Protein AF-A0A943PUB8-F1 (afdb_monomer_lite)

Radius of gyration: 44.61 Å; chains: 1; bounding box: 88×69×140 Å

Structure (mmCIF, N/CA/C/O backbone):
data_AF-A0A943PUB8-F1
#
_entry.id   AF-A0A943PUB8-F1
#
loop_
_atom_site.group_PDB
_atom_site.id
_atom_site.type_symbol
_atom_site.label_atom_id
_atom_site.label_alt_id
_atom_site.label_comp_id
_atom_site.label_asym_id
_atom_site.label_entity_id
_atom_site.label_seq_id
_atom_site.pdbx_PDB_ins_code
_atom_site.Cartn_x
_atom_site.Cartn_y
_atom_site.Cartn_z
_atom_site.occupancy
_atom_site.B_iso_or_equiv
_atom_site.auth_seq_id
_atom_site.auth_comp_id
_atom_site.auth_asym_id
_atom_site.auth_atom_id
_atom_site.pdbx_PDB_model_num
ATOM 1 N N . MET A 1 1 ? -23.526 -21.001 28.803 1.00 39.34 1 MET A N 1
ATOM 2 C CA . MET A 1 1 ? -24.086 -20.778 30.158 1.00 39.34 1 MET A CA 1
ATOM 3 C C . MET A 1 1 ? -24.341 -19.288 30.415 1.00 39.34 1 MET A C 1
ATOM 5 O O . MET A 1 1 ? -25.467 -18.978 30.752 1.00 39.34 1 MET A O 1
ATOM 9 N N . LYS A 1 2 ? -23.389 -18.370 30.148 1.00 40.16 2 LYS A N 1
ATOM 10 C CA . LYS A 1 2 ? -23.561 -16.905 30.330 1.00 40.16 2 LYS A CA 1
ATOM 11 C C . LYS A 1 2 ? -24.588 -16.215 29.408 1.00 40.16 2 LYS A C 1
ATOM 13 O O . LYS A 1 2 ? -25.363 -15.404 29.892 1.00 40.16 2 LYS A O 1
ATOM 18 N N . GLU A 1 3 ? -24.666 -16.575 28.121 1.00 42.38 3 GLU A N 1
ATOM 19 C CA . GLU A 1 3 ? -25.712 -16.058 27.200 1.00 42.38 3 GLU A CA 1
ATOM 20 C C . GLU A 1 3 ? -27.143 -16.377 27.660 1.00 42.38 3 GLU A C 1
ATOM 22 O O . GLU A 1 3 ? -28.098 -15.732 27.241 1.00 42.38 3 GLU A O 1
ATOM 27 N N . LEU A 1 4 ? -27.297 -17.379 28.529 1.00 50.12 4 LEU A N 1
ATOM 28 C CA . LEU A 1 4 ? -28.597 -17.867 28.962 1.00 50.12 4 LEU A CA 1
ATOM 29 C C . LEU A 1 4 ? -29.212 -17.014 30.079 1.00 50.12 4 LEU A C 1
ATOM 31 O O . LEU A 1 4 ? -30.409 -17.115 30.291 1.00 50.12 4 LEU A O 1
ATOM 35 N N . GLU A 1 5 ? -28.424 -16.226 30.815 1.00 56.75 5 GLU A N 1
ATOM 36 C CA . GLU A 1 5 ? -28.911 -15.463 31.978 1.00 56.75 5 GLU A CA 1
ATOM 37 C C . GLU A 1 5 ? -29.423 -14.073 31.579 1.00 56.75 5 GLU A C 1
ATOM 39 O O . GLU A 1 5 ? -30.511 -13.685 31.991 1.00 56.75 5 GLU A O 1
ATOM 44 N N . LEU A 1 6 ? -28.695 -13.363 30.708 1.00 54.72 6 LEU A N 1
ATOM 45 C CA . LEU A 1 6 ? -29.109 -12.061 30.160 1.00 54.72 6 LEU A CA 1
ATOM 46 C C . LEU A 1 6 ? -30.386 -12.167 29.323 1.00 54.72 6 LEU A C 1
ATOM 48 O O . LEU A 1 6 ? -31.309 -11.373 29.484 1.00 54.72 6 LEU A O 1
ATOM 52 N N . LYS A 1 7 ? -30.457 -13.186 28.461 1.00 58.22 7 LYS A N 1
ATOM 53 C CA . LYS A 1 7 ? -31.628 -13.424 27.616 1.00 58.22 7 LYS A CA 1
ATOM 54 C C . LYS A 1 7 ? -32.867 -13.767 28.447 1.00 58.22 7 LYS A C 1
ATOM 56 O O . LYS A 1 7 ? -33.927 -13.214 28.191 1.00 58.22 7 LYS A O 1
ATOM 61 N N . LYS A 1 8 ? -32.710 -14.582 29.497 1.00 62.19 8 LYS A N 1
ATOM 62 C CA . LYS A 1 8 ? -33.786 -14.864 30.458 1.00 62.19 8 LYS A CA 1
ATOM 63 C C . LYS A 1 8 ? -34.264 -13.612 31.181 1.00 62.19 8 LYS A C 1
ATOM 65 O O . LYS A 1 8 ? -35.460 -13.408 31.269 1.00 62.19 8 LYS A O 1
ATOM 70 N N . LEU A 1 9 ? -33.357 -12.755 31.652 1.00 63.78 9 LEU A N 1
ATOM 71 C CA . LEU A 1 9 ? -33.734 -11.504 32.325 1.00 63.78 9 LEU A CA 1
ATOM 72 C C . LEU A 1 9 ? -34.591 -10.601 31.434 1.00 63.78 9 LEU A C 1
ATOM 74 O O . LEU A 1 9 ? -35.555 -10.007 31.912 1.00 63.78 9 LEU A O 1
ATOM 78 N N . TYR A 1 10 ? -34.250 -10.515 30.149 1.00 63.41 10 TYR A N 1
ATOM 79 C CA . TYR A 1 10 ? -35.016 -9.735 29.185 1.00 63.41 10 TYR A CA 1
ATOM 80 C C . TYR A 1 10 ? -36.366 -10.396 28.852 1.00 63.41 10 TYR A C 1
ATOM 82 O O . TYR A 1 10 ? -37.389 -9.725 28.885 1.00 63.41 10 TYR A O 1
ATOM 90 N N . GLU A 1 11 ? -36.391 -11.712 28.611 1.00 64.88 11 GLU A N 1
ATOM 91 C CA . GLU A 1 11 ? -37.610 -12.479 28.285 1.00 64.88 11 GLU A CA 1
ATOM 92 C C . GLU A 1 11 ? -38.593 -12.613 29.465 1.00 64.88 11 GLU A C 1
ATOM 94 O O . GLU A 1 11 ? -39.800 -12.688 29.255 1.00 64.88 11 GLU A O 1
ATOM 99 N N . GLU A 1 12 ? -38.097 -12.629 30.706 1.00 65.50 12 GLU A N 1
ATOM 100 C CA . GLU A 1 12 ? -38.906 -12.666 31.935 1.00 65.50 12 GLU A CA 1
ATOM 101 C C . GLU A 1 12 ? -39.484 -11.290 32.309 1.00 65.50 12 GLU A C 1
ATOM 103 O O . GLU A 1 12 ? -40.297 -11.190 33.232 1.00 65.50 12 GLU A O 1
ATOM 108 N N . THR A 1 13 ? -39.055 -10.218 31.637 1.00 67.75 13 THR A N 1
ATOM 109 C CA . THR A 1 13 ? -39.554 -8.867 31.896 1.00 67.75 13 THR A CA 1
ATOM 110 C C . THR A 1 13 ? -40.788 -8.588 31.043 1.00 67.75 13 THR A C 1
ATOM 112 O O . THR A 1 13 ? -40.780 -8.794 29.834 1.00 67.75 13 THR A O 1
ATOM 115 N N . GLU A 1 14 ? -41.863 -8.084 31.656 1.00 71.38 14 GLU A N 1
ATOM 116 C CA . GLU A 1 14 ? -43.051 -7.679 30.900 1.00 71.38 14 GLU A CA 1
ATOM 117 C C . GLU A 1 14 ? -42.699 -6.594 29.869 1.00 71.38 14 GLU A C 1
ATOM 119 O O . GLU A 1 14 ? -42.109 -5.570 30.226 1.00 71.38 14 GLU A O 1
ATOM 124 N N . ASN A 1 15 ? -43.148 -6.760 28.619 1.00 69.75 15 ASN A N 1
ATOM 125 C CA . ASN A 1 15 ? -42.967 -5.763 27.550 1.00 69.75 15 ASN A CA 1
ATOM 126 C C . ASN A 1 15 ? -43.431 -4.356 27.972 1.00 69.75 15 ASN A C 1
ATOM 128 O O . ASN A 1 15 ? -42.791 -3.364 27.642 1.00 69.75 15 ASN A O 1
ATOM 132 N N . SER A 1 16 ? -44.482 -4.271 28.797 1.00 72.69 16 SER A N 1
ATOM 133 C CA . SER A 1 16 ? -44.993 -3.019 29.376 1.00 72.69 16 SER A CA 1
ATOM 134 C C . SER A 1 16 ? -43.939 -2.242 30.183 1.00 72.69 16 SER A C 1
ATOM 136 O O . SER A 1 16 ? -43.943 -1.012 30.204 1.00 72.69 16 SER A O 1
ATOM 138 N N . THR A 1 17 ? -43.030 -2.956 30.851 1.00 74.25 17 THR A N 1
ATOM 139 C CA . THR A 1 17 ? -41.964 -2.390 31.685 1.00 74.25 17 THR A CA 1
ATOM 140 C C . THR A 1 17 ? -40.799 -1.914 30.825 1.00 74.25 17 THR A C 1
ATOM 142 O O . THR A 1 17 ? -40.229 -0.858 31.107 1.00 74.25 17 THR A O 1
ATOM 145 N N . VAL A 1 18 ? -40.493 -2.653 29.754 1.00 75.25 18 VAL A N 1
ATOM 146 C CA . VAL A 1 18 ? -39.512 -2.262 28.733 1.00 75.25 18 VAL A CA 1
ATOM 147 C C . VAL A 1 18 ? -39.958 -0.963 28.061 1.00 75.25 18 VAL A C 1
ATOM 149 O O . VAL A 1 18 ? -39.237 0.033 28.109 1.00 75.25 18 VAL A O 1
ATOM 152 N N . ASP A 1 19 ? -41.186 -0.931 27.539 1.00 79.06 19 ASP A N 1
ATOM 153 C CA . ASP A 1 19 ? -41.758 0.238 26.864 1.00 79.06 19 ASP A CA 1
ATOM 154 C C . ASP A 1 19 ? -41.814 1.456 27.795 1.00 79.06 19 ASP A C 1
ATOM 156 O O . ASP A 1 19 ? -41.482 2.579 27.404 1.00 79.06 19 ASP A O 1
ATOM 160 N N . TYR A 1 20 ? -42.184 1.240 29.062 1.00 81.25 20 TYR A N 1
ATOM 161 C CA . TYR A 1 20 ? -42.210 2.305 30.056 1.00 81.25 20 TYR A CA 1
ATOM 162 C C . TYR A 1 20 ? -40.808 2.868 30.323 1.00 81.25 20 TYR A C 1
ATOM 164 O O . TYR A 1 20 ? -40.657 4.092 30.317 1.00 81.25 20 TYR A O 1
ATOM 172 N N . PHE A 1 21 ? -39.790 2.015 30.506 1.00 82.31 21 PHE A N 1
ATOM 173 C CA . PHE A 1 21 ? -38.407 2.468 30.688 1.00 82.31 21 PHE A CA 1
ATOM 174 C C . PHE A 1 21 ? -37.946 3.287 29.488 1.00 82.31 21 PHE A C 1
ATOM 176 O O . PHE A 1 21 ? -37.555 4.440 29.660 1.00 82.31 21 PHE A O 1
ATOM 183 N N . MET A 1 22 ? -38.070 2.717 28.286 1.00 83.06 22 MET A N 1
ATOM 184 C CA . MET A 1 22 ? -37.611 3.322 27.037 1.00 83.06 22 MET A CA 1
ATOM 185 C C . MET A 1 22 ? -38.299 4.664 26.762 1.00 83.06 22 MET A C 1
ATOM 187 O O . MET A 1 22 ? -37.640 5.624 26.374 1.00 83.06 22 MET A O 1
ATOM 191 N N . SER A 1 23 ? -39.599 4.790 27.059 1.00 85.56 23 SER A N 1
ATOM 192 C CA . SER A 1 23 ? -40.348 6.047 26.885 1.00 85.56 23 SER A CA 1
ATOM 193 C C . SER A 1 23 ? -39.903 7.191 27.808 1.00 85.56 23 SER A C 1
ATOM 195 O O . SER A 1 23 ? -40.255 8.351 27.574 1.00 85.56 23 SER A O 1
ATOM 197 N N . LYS A 1 24 ? -39.183 6.875 28.892 1.00 87.81 24 LYS A N 1
ATOM 198 C CA . LYS A 1 24 ? -38.722 7.832 29.908 1.00 87.81 24 LYS A CA 1
ATOM 199 C C . LYS A 1 24 ? -37.215 8.051 29.890 1.00 87.81 24 LYS A C 1
ATOM 201 O O . LYS A 1 24 ? -36.738 8.856 30.692 1.00 87.81 24 LYS A O 1
ATOM 206 N N . ILE A 1 25 ? -36.484 7.387 28.995 1.00 88.31 25 ILE A N 1
ATOM 207 C CA . ILE A 1 25 ? -35.056 7.631 28.821 1.00 88.31 25 ILE A CA 1
ATOM 208 C C . ILE A 1 25 ? -34.852 9.031 28.243 1.00 88.31 25 ILE A C 1
ATOM 210 O O . ILE A 1 25 ? -35.379 9.385 27.191 1.00 88.31 25 ILE A O 1
ATOM 214 N N . ASN A 1 26 ? -34.022 9.808 28.925 1.00 88.44 26 ASN A N 1
ATOM 215 C CA . ASN A 1 26 ? -33.358 10.966 28.357 1.00 88.44 26 ASN A CA 1
ATOM 216 C C . ASN A 1 26 ? -31.864 10.653 28.274 1.00 88.44 26 ASN A C 1
ATOM 218 O O . ASN A 1 26 ? -31.207 10.554 29.316 1.00 88.44 26 ASN A O 1
ATOM 222 N N . SER A 1 27 ? -31.356 10.467 27.056 1.00 88.44 27 SER A N 1
ATOM 223 C CA . SER A 1 27 ? -29.996 10.007 26.788 1.00 88.44 27 SER A CA 1
ATOM 224 C C . SER A 1 27 ? -29.265 10.862 25.760 1.00 88.44 27 SER A C 1
ATOM 226 O O . SER A 1 27 ? -29.866 11.448 24.860 1.00 88.44 27 SER A O 1
ATOM 228 N N . ASN A 1 28 ? -27.942 10.913 25.894 1.00 88.31 28 ASN A N 1
ATOM 229 C CA . ASN A 1 28 ? -27.041 11.589 24.973 1.00 88.31 28 ASN A CA 1
ATOM 230 C C . ASN A 1 28 ? -25.806 10.711 24.726 1.00 88.31 28 ASN A C 1
ATOM 232 O O . ASN A 1 28 ? -25.111 10.349 25.679 1.00 88.31 28 ASN A O 1
ATOM 236 N N . ALA A 1 29 ? -25.541 10.384 23.458 1.00 88.75 29 ALA A N 1
ATOM 237 C CA . ALA A 1 29 ? -24.398 9.594 23.012 1.00 88.75 29 ALA A CA 1
ATOM 238 C C . ALA A 1 29 ? -23.433 10.480 22.211 1.00 88.75 29 ALA A C 1
ATOM 240 O O . ALA A 1 29 ? -23.650 10.768 21.038 1.00 88.75 29 ALA A O 1
ATOM 241 N N . LYS A 1 30 ? -22.345 10.916 22.844 1.00 89.12 30 LYS A N 1
ATOM 242 C CA . LYS A 1 30 ? -21.311 11.737 22.211 1.00 89.12 30 LYS A CA 1
ATOM 243 C C . LYS A 1 30 ? -20.156 10.869 21.728 1.00 89.12 30 LYS A C 1
ATOM 245 O O . LYS A 1 30 ? -19.551 10.153 22.526 1.00 89.12 30 LYS A O 1
ATOM 250 N N . ILE A 1 31 ? -19.798 10.997 20.455 1.00 88.19 31 ILE A N 1
ATOM 251 C CA . ILE A 1 31 ? -18.695 10.269 19.827 1.00 88.19 31 ILE A CA 1
ATOM 252 C C . ILE A 1 31 ? -17.607 11.263 19.437 1.00 88.19 31 ILE A C 1
ATOM 254 O O . ILE A 1 31 ? -17.872 12.265 18.776 1.00 88.19 31 ILE A O 1
ATOM 258 N N . ASN A 1 32 ? -16.372 10.958 19.828 1.00 86.75 32 ASN A N 1
ATOM 259 C CA . ASN A 1 32 ? -15.173 11.615 19.325 1.00 86.75 32 ASN A CA 1
ATOM 260 C C . ASN A 1 32 ? -14.319 10.574 18.603 1.00 86.75 32 ASN A C 1
ATOM 262 O O . ASN A 1 32 ? -13.994 9.536 19.181 1.00 86.75 32 ASN A O 1
ATOM 266 N N . ILE A 1 33 ? -13.969 10.852 17.356 1.00 83.62 33 ILE A N 1
ATOM 267 C CA . ILE A 1 33 ? -13.068 10.050 16.533 1.00 83.62 33 ILE A CA 1
ATOM 268 C C . ILE A 1 33 ? -11.873 10.940 16.212 1.00 83.62 33 ILE A C 1
ATOM 270 O O . ILE A 1 33 ? -12.039 11.998 15.605 1.00 83.62 33 ILE A O 1
ATOM 274 N N . ASP A 1 34 ? -10.694 10.507 16.639 1.00 80.62 34 ASP A N 1
ATOM 275 C CA . ASP A 1 34 ? -9.407 11.092 16.286 1.00 80.62 34 ASP A CA 1
ATOM 276 C C . ASP A 1 34 ? -8.591 10.028 15.542 1.00 80.62 34 ASP A C 1
ATOM 278 O O . ASP A 1 34 ? -8.012 9.115 16.139 1.00 80.62 34 ASP A O 1
ATOM 282 N N . TYR A 1 35 ? -8.624 10.107 14.214 1.00 77.69 35 TYR A N 1
ATOM 283 C CA . TYR A 1 35 ? -7.955 9.172 13.327 1.00 77.69 35 TYR A CA 1
ATOM 284 C C . TYR A 1 35 ? -6.917 9.900 12.480 1.00 77.69 35 TYR A C 1
ATOM 286 O O . TYR A 1 35 ? -7.230 10.763 11.667 1.00 77.69 35 TYR A O 1
ATOM 294 N N . GLU A 1 36 ? -5.663 9.508 12.637 1.00 71.88 36 GLU A N 1
ATOM 295 C CA . GLU A 1 36 ? -4.536 9.965 11.846 1.00 71.88 36 GLU A CA 1
ATOM 296 C C . GLU A 1 36 ? -3.779 8.734 11.332 1.00 71.88 36 GLU A C 1
ATOM 298 O O . GLU A 1 36 ? -2.924 8.160 12.022 1.00 71.88 36 GLU A O 1
ATOM 303 N N . ASN A 1 37 ? -4.087 8.312 10.102 1.00 67.94 37 ASN A N 1
ATOM 304 C CA . ASN A 1 37 ? -3.373 7.224 9.442 1.00 67.94 37 ASN A CA 1
ATOM 305 C C . ASN A 1 37 ? -2.499 7.753 8.304 1.00 67.94 37 ASN A C 1
ATOM 307 O O . ASN A 1 37 ? -2.972 8.263 7.289 1.00 67.94 37 ASN A O 1
ATOM 311 N N . TYR A 1 38 ? -1.196 7.582 8.502 1.00 64.81 38 TYR A N 1
ATOM 312 C CA . TYR A 1 38 ? -0.135 8.047 7.620 1.00 64.81 38 TYR A CA 1
ATOM 313 C C . TYR A 1 38 ? 0.425 6.937 6.704 1.00 64.81 38 TYR A C 1
ATOM 315 O O . TYR A 1 38 ? 1.344 7.197 5.931 1.00 64.81 38 TYR A O 1
ATOM 323 N N . LEU A 1 39 ? -0.089 5.701 6.802 1.00 60.25 39 LEU A N 1
ATOM 324 C CA . LEU A 1 39 ? 0.399 4.513 6.081 1.00 60.25 39 LEU A CA 1
ATOM 325 C C . LEU A 1 39 ? -0.509 4.057 4.924 1.00 60.25 39 LEU A C 1
ATOM 327 O O . LEU A 1 39 ? -0.184 3.072 4.270 1.00 60.25 39 LEU A O 1
ATOM 331 N N . ASN A 1 40 ? -1.628 4.734 4.654 1.00 56.72 40 ASN A N 1
ATOM 332 C CA . ASN A 1 40 ? -2.534 4.339 3.565 1.00 56.72 40 ASN A CA 1
ATOM 333 C C . ASN A 1 40 ? -1.925 4.547 2.161 1.00 56.72 40 ASN A C 1
ATOM 335 O O . ASN A 1 40 ? -2.298 3.853 1.225 1.00 56.72 40 ASN A O 1
ATOM 339 N N . ASP A 1 41 ? -0.926 5.421 2.014 1.00 64.62 41 ASP A N 1
ATOM 340 C CA . ASP A 1 41 ? -0.240 5.698 0.740 1.00 64.62 41 ASP A CA 1
ATOM 341 C C . ASP A 1 41 ? 0.963 4.757 0.507 1.00 64.62 41 ASP A C 1
ATOM 343 O O . ASP A 1 41 ? 2.095 5.189 0.277 1.00 64.62 41 ASP A O 1
ATOM 347 N N . ILE A 1 42 ? 0.745 3.445 0.647 1.00 72.19 42 ILE A N 1
ATOM 348 C CA . ILE A 1 42 ? 1.759 2.401 0.383 1.00 72.19 42 ILE A CA 1
ATOM 349 C C . ILE A 1 42 ? 1.412 1.571 -0.861 1.00 72.19 42 ILE A C 1
ATOM 351 O O . ILE A 1 42 ? 2.275 0.874 -1.388 1.00 72.19 42 ILE A O 1
ATOM 355 N N . GLU A 1 43 ? 0.200 1.697 -1.403 1.00 80.69 43 GLU A N 1
ATOM 356 C CA . GLU A 1 43 ? -0.246 0.935 -2.581 1.00 80.69 43 GLU A CA 1
ATOM 357 C C . GLU A 1 43 ? 0.683 1.118 -3.795 1.00 80.69 43 GLU A C 1
ATOM 359 O O . GLU A 1 43 ? 0.924 0.178 -4.556 1.00 80.69 43 GLU A O 1
ATOM 364 N N . TRP A 1 44 ? 1.296 2.299 -3.936 1.00 83.81 44 TRP A N 1
ATOM 365 C CA . TRP A 1 44 ? 2.271 2.566 -4.993 1.00 83.81 44 TRP A CA 1
ATOM 366 C C . TRP A 1 44 ? 3.498 1.644 -4.921 1.00 83.81 44 TRP A C 1
ATOM 368 O O . TRP A 1 44 ? 4.060 1.305 -5.961 1.00 83.81 44 TRP A O 1
ATOM 378 N N . ILE A 1 45 ? 3.910 1.209 -3.721 1.00 85.31 45 ILE A N 1
ATOM 379 C CA . ILE A 1 45 ? 5.037 0.282 -3.521 1.00 85.31 45 ILE A CA 1
ATOM 380 C C . ILE A 1 45 ? 4.711 -1.057 -4.181 1.00 85.31 45 ILE A C 1
ATOM 382 O O . ILE A 1 45 ? 5.538 -1.592 -4.918 1.00 85.31 45 ILE A O 1
ATOM 386 N N . ASP A 1 46 ? 3.499 -1.570 -3.968 1.00 86.38 46 ASP A N 1
ATOM 387 C CA . ASP A 1 46 ? 3.056 -2.840 -4.542 1.00 86.38 46 ASP A CA 1
ATOM 388 C C . ASP A 1 46 ? 2.952 -2.748 -6.071 1.00 86.38 46 ASP A C 1
ATOM 390 O O . ASP A 1 46 ? 3.455 -3.616 -6.788 1.00 86.38 46 ASP A O 1
ATOM 394 N N . VAL A 1 47 ? 2.370 -1.660 -6.591 1.00 86.50 47 VAL A N 1
ATOM 395 C CA . VAL A 1 47 ? 2.254 -1.421 -8.041 1.00 86.50 47 VAL A CA 1
ATOM 396 C C . VAL A 1 47 ? 3.634 -1.352 -8.703 1.00 86.50 47 VAL A C 1
ATOM 398 O O . VAL A 1 47 ? 3.859 -1.968 -9.751 1.00 86.50 47 VAL A O 1
ATOM 401 N N . VAL A 1 48 ? 4.587 -0.642 -8.094 1.00 87.31 48 VAL A N 1
ATOM 402 C CA . VAL A 1 48 ? 5.955 -0.528 -8.616 1.00 87.31 48 VAL A CA 1
ATOM 403 C C . VAL A 1 48 ? 6.692 -1.868 -8.523 1.00 87.31 48 VAL A C 1
ATOM 405 O O . VAL A 1 48 ? 7.276 -2.311 -9.512 1.00 87.31 48 VAL A O 1
ATOM 408 N N . GLU A 1 49 ? 6.637 -2.572 -7.390 1.00 87.06 49 GLU A N 1
ATOM 409 C CA . GLU A 1 49 ? 7.298 -3.878 -7.232 1.00 87.06 49 GLU A CA 1
ATOM 410 C C . GLU A 1 49 ? 6.813 -4.914 -8.249 1.00 87.06 49 GLU A C 1
ATOM 412 O O . GLU A 1 49 ? 7.628 -5.668 -8.789 1.00 87.06 49 GLU A O 1
ATOM 417 N N . LEU A 1 50 ? 5.509 -4.928 -8.538 1.00 88.19 50 LEU A N 1
ATOM 418 C CA . LEU A 1 50 ? 4.913 -5.829 -9.521 1.00 88.19 50 LEU A CA 1
ATOM 419 C C . LEU A 1 50 ? 5.331 -5.495 -10.955 1.00 88.19 50 LEU A C 1
ATOM 421 O O . LEU A 1 50 ? 5.458 -6.401 -11.775 1.00 88.19 50 LEU A O 1
ATOM 425 N N . THR A 1 51 ? 5.540 -4.219 -11.279 1.00 87.88 51 THR A N 1
ATOM 426 C CA . THR A 1 51 ? 5.792 -3.763 -12.656 1.00 87.88 51 THR A CA 1
ATOM 427 C C . THR A 1 51 ? 7.277 -3.754 -13.031 1.00 87.88 51 THR A C 1
ATOM 429 O O . THR A 1 51 ? 7.607 -3.971 -14.198 1.00 87.88 51 THR A O 1
ATOM 432 N N . LEU A 1 52 ? 8.188 -3.603 -12.061 1.00 87.81 52 LEU A N 1
ATOM 433 C CA . LEU A 1 52 ? 9.642 -3.577 -12.285 1.00 87.81 52 LEU A CA 1
ATOM 434 C C . LEU A 1 52 ? 10.203 -4.769 -13.094 1.00 87.81 52 LEU A C 1
ATOM 436 O O . LEU A 1 52 ? 10.994 -4.522 -14.005 1.00 87.81 52 LEU A O 1
ATOM 440 N N . PRO A 1 53 ? 9.817 -6.041 -12.848 1.00 88.25 53 PRO A N 1
ATOM 441 C CA . PRO A 1 53 ? 10.319 -7.174 -13.633 1.00 88.25 53 PRO A CA 1
ATOM 442 C C . PRO A 1 53 ? 9.946 -7.095 -15.119 1.00 88.25 53 PRO A C 1
ATOM 444 O O . PRO A 1 53 ? 10.718 -7.503 -15.984 1.00 88.25 53 PRO A O 1
ATOM 447 N N . TYR A 1 54 ? 8.769 -6.548 -15.432 1.00 87.56 54 TYR A N 1
ATOM 448 C CA . TYR A 1 54 ? 8.322 -6.374 -16.814 1.00 87.56 54 TYR A CA 1
ATOM 449 C C . TYR A 1 54 ? 9.139 -5.298 -17.530 1.00 87.56 54 TYR A C 1
ATOM 451 O O . TYR A 1 54 ? 9.452 -5.457 -18.708 1.00 87.56 54 TYR A O 1
ATOM 459 N N . ILE A 1 55 ? 9.535 -4.241 -16.815 1.00 86.56 55 ILE A N 1
ATOM 460 C CA . ILE A 1 55 ? 10.424 -3.200 -17.345 1.00 86.56 55 ILE A CA 1
ATOM 461 C C . ILE A 1 55 ? 11.826 -3.771 -17.595 1.00 86.56 55 ILE A C 1
ATOM 463 O O . ILE A 1 55 ? 12.385 -3.548 -18.668 1.00 86.56 55 ILE A O 1
ATOM 467 N N . ASP A 1 56 ? 12.361 -4.564 -16.661 1.00 85.81 56 ASP A N 1
ATOM 468 C CA . ASP A 1 56 ? 13.653 -5.247 -16.832 1.00 85.81 56 ASP A CA 1
ATOM 469 C C . ASP A 1 56 ? 13.651 -6.155 -18.074 1.00 85.81 56 ASP A C 1
ATOM 471 O O . ASP A 1 56 ? 14.555 -6.090 -18.906 1.00 85.81 56 ASP A O 1
ATOM 475 N N . ASN A 1 57 ? 12.583 -6.935 -18.278 1.00 85.94 57 ASN A N 1
ATOM 476 C CA . ASN A 1 57 ? 12.438 -7.781 -19.466 1.00 85.94 57 ASN A CA 1
ATOM 477 C C . ASN A 1 57 ? 12.477 -6.984 -20.780 1.00 85.94 57 ASN A C 1
ATOM 479 O O . ASN A 1 57 ? 13.055 -7.454 -21.764 1.00 85.94 57 ASN A O 1
ATOM 483 N N . ILE A 1 58 ? 11.888 -5.784 -20.812 1.00 84.12 58 ILE A N 1
ATOM 484 C CA . ILE A 1 58 ? 11.932 -4.915 -21.998 1.00 84.12 58 ILE A CA 1
ATOM 485 C C . ILE A 1 58 ? 13.356 -4.416 -22.243 1.00 84.12 58 ILE A C 1
ATOM 487 O O . ILE A 1 58 ? 13.831 -4.468 -23.375 1.00 84.12 58 ILE A O 1
ATOM 491 N N . LEU A 1 59 ? 14.059 -3.982 -21.195 1.00 80.69 59 LEU A N 1
ATOM 492 C CA . LEU A 1 59 ? 15.431 -3.483 -21.318 1.00 80.69 59 LEU A CA 1
ATOM 493 C C . LEU A 1 59 ? 16.439 -4.577 -21.691 1.00 80.69 59 LEU A C 1
ATOM 495 O O . LEU A 1 59 ? 17.427 -4.285 -22.360 1.00 80.69 59 LEU A O 1
ATOM 499 N N . ARG A 1 60 ? 16.182 -5.837 -21.317 1.00 80.44 60 ARG A N 1
ATOM 500 C CA . ARG A 1 60 ? 16.980 -7.000 -21.750 1.00 80.44 60 ARG A CA 1
ATOM 501 C C . ARG A 1 60 ? 16.724 -7.411 -23.197 1.00 80.44 60 ARG A C 1
ATOM 503 O O . ARG A 1 60 ? 17.601 -8.001 -23.823 1.00 80.44 60 ARG A O 1
ATOM 510 N N . SER A 1 61 ? 15.537 -7.123 -23.727 1.00 76.50 61 SER A N 1
ATOM 511 C CA . SER A 1 61 ? 15.150 -7.432 -25.109 1.00 76.50 61 SER A CA 1
ATOM 512 C C . SER A 1 61 ? 14.724 -6.170 -25.871 1.00 76.50 61 SER A C 1
ATOM 514 O O . SER A 1 61 ? 13.584 -6.065 -26.328 1.00 76.50 61 SER A O 1
ATOM 516 N N . PRO A 1 62 ? 15.630 -5.184 -26.012 1.00 72.69 62 PRO A N 1
ATOM 517 C CA . PRO A 1 62 ? 15.286 -3.912 -26.622 1.00 72.69 62 PRO A CA 1
ATOM 518 C C . PRO A 1 62 ? 15.055 -4.070 -28.119 1.00 72.69 62 PRO A C 1
ATOM 520 O O . PRO A 1 62 ? 15.789 -4.780 -28.814 1.00 72.69 62 PRO A O 1
ATOM 523 N N . ASN A 1 63 ? 14.069 -3.341 -28.635 1.00 69.38 63 ASN A N 1
ATOM 524 C CA . ASN A 1 63 ? 13.875 -3.249 -30.074 1.00 69.38 63 ASN A CA 1
ATOM 525 C C . ASN A 1 63 ? 15.009 -2.424 -30.682 1.00 69.38 63 ASN A C 1
ATOM 527 O O . ASN A 1 63 ? 15.305 -1.326 -30.207 1.00 69.38 63 ASN A O 1
ATOM 531 N N . ARG A 1 64 ? 15.619 -2.950 -31.742 1.00 71.06 64 ARG A N 1
ATOM 532 C CA . ARG A 1 64 ? 16.704 -2.297 -32.475 1.00 71.06 64 ARG A CA 1
ATOM 533 C C . ARG A 1 64 ? 16.202 -1.875 -33.844 1.00 71.06 64 ARG A C 1
ATOM 535 O O . ARG A 1 64 ? 15.449 -2.615 -34.479 1.00 71.06 64 ARG A O 1
ATOM 542 N N . PHE A 1 65 ? 16.621 -0.704 -34.298 1.00 69.75 65 PHE A N 1
ATOM 543 C CA . PHE A 1 65 ? 16.393 -0.254 -35.664 1.00 69.75 65 PHE A CA 1
ATOM 544 C C . PHE A 1 65 ? 17.734 -0.027 -36.354 1.00 69.75 65 PHE A C 1
ATOM 546 O O . PHE A 1 65 ? 18.663 0.495 -35.750 1.00 69.75 65 PHE A O 1
ATOM 553 N N . ILE A 1 66 ? 17.844 -0.437 -37.615 1.00 70.81 66 ILE A N 1
ATOM 554 C CA . ILE A 1 66 ? 19.084 -0.295 -38.380 1.00 70.81 66 ILE A CA 1
ATOM 555 C C . ILE A 1 66 ? 19.107 1.104 -38.995 1.00 70.81 66 ILE A C 1
ATOM 557 O O . ILE A 1 66 ? 18.281 1.413 -39.855 1.00 70.81 66 ILE A O 1
ATOM 561 N N . VAL A 1 67 ? 20.058 1.930 -38.570 1.00 69.81 67 VAL A N 1
ATOM 562 C CA . VAL A 1 67 ? 20.347 3.236 -39.166 1.00 69.81 67 VAL A CA 1
ATOM 563 C C . VAL A 1 67 ? 21.519 3.070 -40.129 1.00 69.81 67 VAL A C 1
ATOM 565 O O . VAL A 1 67 ? 22.511 2.411 -39.820 1.00 69.81 67 VAL A O 1
ATOM 568 N N . ASN A 1 68 ? 21.376 3.630 -41.328 1.00 76.00 68 ASN A N 1
ATOM 569 C CA . ASN A 1 68 ? 22.450 3.665 -42.310 1.00 76.00 68 ASN A CA 1
ATOM 570 C C . ASN A 1 68 ? 23.137 5.030 -42.203 1.00 76.00 68 ASN A C 1
ATOM 572 O O . ASN A 1 68 ? 22.526 6.037 -42.562 1.00 76.00 68 ASN A O 1
ATOM 576 N N . GLU A 1 69 ? 24.371 5.067 -41.709 1.00 75.38 69 GLU A N 1
ATOM 577 C CA . GLU A 1 69 ? 25.203 6.270 -41.738 1.00 75.38 69 GLU A CA 1
ATOM 578 C C . GLU A 1 69 ? 26.093 6.259 -42.979 1.00 75.38 69 GLU A C 1
ATOM 580 O O . GLU A 1 69 ? 26.777 5.279 -43.279 1.00 75.38 69 GLU A O 1
ATOM 585 N N . GLU A 1 70 ? 26.055 7.355 -43.726 1.00 81.00 70 GLU A N 1
ATOM 586 C CA . GLU A 1 70 ? 26.781 7.527 -44.977 1.00 81.00 70 GLU A CA 1
ATOM 587 C C . GLU A 1 70 ? 27.995 8.436 -44.758 1.00 81.00 70 GLU A C 1
ATOM 589 O O . GLU A 1 70 ? 27.846 9.612 -44.429 1.00 81.00 70 GLU A O 1
ATOM 594 N N . GLU A 1 71 ? 29.204 7.914 -44.977 1.00 82.75 71 GLU A N 1
ATOM 595 C CA . GLU A 1 71 ? 30.447 8.685 -44.856 1.00 82.75 71 GLU A CA 1
ATOM 596 C C . GLU A 1 71 ? 31.346 8.485 -46.082 1.00 82.75 71 GLU A C 1
ATOM 598 O O . GLU A 1 71 ? 31.512 7.373 -46.585 1.00 82.75 71 GLU A O 1
ATOM 603 N N . ILE A 1 72 ? 31.975 9.558 -46.569 1.00 82.81 72 ILE A N 1
ATOM 604 C CA . ILE A 1 72 ? 32.955 9.478 -47.658 1.00 82.81 72 ILE A CA 1
ATOM 605 C C . ILE A 1 72 ? 34.334 9.187 -47.066 1.00 82.81 72 ILE A C 1
ATOM 607 O O . ILE A 1 72 ? 35.013 10.079 -46.553 1.00 82.81 72 ILE A O 1
ATOM 611 N N . VAL A 1 73 ? 34.783 7.946 -47.212 1.00 85.62 73 VAL A N 1
ATOM 612 C CA . VAL A 1 73 ? 36.080 7.477 -46.710 1.00 85.62 73 VAL A CA 1
ATOM 613 C C . VAL A 1 73 ? 37.050 7.222 -47.859 1.00 85.62 73 VAL A C 1
ATOM 615 O O . VAL A 1 73 ? 36.652 7.089 -49.016 1.00 85.62 73 VAL A O 1
ATOM 618 N N . LYS A 1 74 ? 38.352 7.155 -47.561 1.00 86.81 74 LYS A N 1
ATOM 619 C CA . LYS A 1 74 ? 39.341 6.673 -48.539 1.00 86.81 74 LYS A CA 1
ATOM 620 C C . LYS A 1 74 ? 39.009 5.237 -48.936 1.00 86.81 74 LYS A C 1
ATOM 622 O O . LYS A 1 74 ? 38.594 4.458 -48.080 1.00 86.81 74 LYS A O 1
ATOM 627 N N . ILE A 1 75 ? 39.230 4.886 -50.202 1.00 83.69 75 ILE A N 1
ATOM 628 C CA . ILE A 1 75 ? 38.889 3.554 -50.732 1.00 83.69 75 ILE A CA 1
ATOM 629 C C . ILE A 1 75 ? 39.516 2.412 -49.914 1.00 83.69 75 ILE A C 1
ATOM 631 O O . ILE A 1 75 ? 38.876 1.392 -49.693 1.00 83.69 75 ILE A O 1
ATOM 635 N N . GLU A 1 76 ? 40.716 2.628 -49.372 1.00 82.00 76 GLU A N 1
ATOM 636 C CA . GLU A 1 76 ? 41.449 1.674 -48.526 1.00 82.00 76 GLU A CA 1
ATOM 637 C C . GLU A 1 76 ? 40.749 1.358 -47.192 1.00 82.00 76 GLU A C 1
ATOM 639 O O . GLU A 1 76 ? 40.945 0.285 -46.628 1.00 82.00 76 GLU A O 1
ATOM 644 N N . LEU A 1 77 ? 39.938 2.288 -46.676 1.00 81.94 77 LEU A N 1
ATOM 645 C CA . LEU A 1 77 ? 39.220 2.154 -45.404 1.00 81.94 77 LEU A CA 1
ATOM 646 C C . LEU A 1 77 ? 37.784 1.649 -45.593 1.00 81.94 77 LEU A C 1
ATOM 648 O O . LEU A 1 77 ? 37.109 1.313 -44.618 1.00 81.94 77 LEU A O 1
ATOM 652 N N . ALA A 1 78 ? 37.296 1.597 -46.834 1.00 80.25 78 ALA A N 1
ATOM 653 C CA . ALA A 1 78 ? 35.943 1.160 -47.128 1.00 80.25 78 ALA A CA 1
ATOM 654 C C . ALA A 1 78 ? 35.826 -0.362 -46.977 1.00 80.25 78 ALA A C 1
ATOM 656 O O . ALA A 1 78 ? 36.502 -1.132 -47.657 1.00 80.25 78 ALA A O 1
ATOM 657 N N . ARG A 1 79 ? 34.931 -0.814 -46.091 1.00 73.94 79 ARG A N 1
ATOM 658 C CA . ARG A 1 79 ? 34.782 -2.246 -45.785 1.00 73.94 79 ARG A CA 1
ATOM 659 C C . ARG A 1 79 ? 33.855 -2.976 -46.756 1.00 73.94 79 ARG A C 1
ATOM 661 O O . ARG A 1 79 ? 34.045 -4.165 -47.003 1.00 73.94 79 ARG A O 1
ATOM 668 N N . LYS A 1 80 ? 32.822 -2.298 -47.272 1.00 79.94 80 LYS A N 1
ATOM 669 C CA . LYS A 1 80 ? 31.840 -2.884 -48.193 1.00 79.94 80 LYS A CA 1
ATOM 670 C C . LYS A 1 80 ? 31.290 -1.837 -49.156 1.00 79.94 80 LYS A C 1
ATOM 672 O O . LYS A 1 80 ? 30.750 -0.822 -48.732 1.00 79.94 80 LYS A O 1
ATOM 677 N N . ILE A 1 81 ? 31.368 -2.131 -50.450 1.00 81.69 81 ILE A N 1
ATOM 678 C CA . ILE A 1 81 ? 30.837 -1.269 -51.509 1.00 81.69 81 ILE A CA 1
ATOM 679 C C . ILE A 1 81 ? 29.392 -1.682 -51.796 1.00 81.69 81 ILE A C 1
ATOM 681 O O . ILE A 1 81 ? 29.107 -2.855 -52.044 1.00 81.69 81 ILE A O 1
ATOM 685 N N . THR A 1 82 ? 28.469 -0.724 -51.728 1.00 84.62 82 THR A N 1
ATOM 686 C CA . THR A 1 82 ? 27.048 -0.939 -52.036 1.00 84.62 82 THR A CA 1
ATOM 687 C C . THR A 1 82 ? 26.679 -0.322 -53.385 1.00 84.62 82 THR A C 1
ATOM 689 O O . THR A 1 82 ? 27.437 0.461 -53.955 1.00 84.62 82 THR A O 1
ATOM 692 N N . VAL A 1 83 ? 25.495 -0.650 -53.910 1.00 85.75 83 VAL A N 1
ATOM 693 C CA . VAL A 1 83 ? 24.996 -0.052 -55.161 1.00 85.75 83 VAL A CA 1
ATOM 694 C C . VAL A 1 83 ? 24.871 1.470 -55.031 1.00 85.75 83 VAL A C 1
ATOM 696 O O . VAL A 1 83 ? 25.174 2.198 -55.974 1.00 85.75 83 VAL A O 1
ATOM 699 N N . ASP A 1 84 ? 24.485 1.966 -53.856 1.00 83.69 84 ASP A N 1
ATOM 700 C CA . ASP A 1 84 ? 24.374 3.404 -53.611 1.00 83.69 84 ASP A CA 1
ATOM 701 C C . ASP A 1 84 ? 25.750 4.074 -53.515 1.00 83.69 84 ASP A C 1
ATOM 703 O O . ASP A 1 84 ? 25.919 5.183 -54.020 1.00 83.69 84 ASP A O 1
ATOM 707 N N . SER A 1 85 ? 26.771 3.352 -53.035 1.00 86.31 85 SER A N 1
ATOM 708 C CA . SER A 1 85 ? 28.168 3.792 -53.109 1.00 86.31 85 SER A CA 1
ATOM 709 C C . SER A 1 85 ? 28.631 4.035 -54.550 1.00 86.31 85 SER A C 1
ATOM 711 O O . SER A 1 85 ? 29.281 5.042 -54.835 1.00 86.31 85 SER A O 1
ATOM 713 N N . ILE A 1 86 ? 28.255 3.142 -55.471 1.00 85.94 86 ILE A N 1
ATOM 714 C CA . ILE A 1 86 ? 28.585 3.245 -56.902 1.00 85.94 86 ILE A CA 1
ATOM 715 C C . ILE A 1 86 ? 27.804 4.393 -57.558 1.00 85.94 86 ILE A C 1
ATOM 717 O O . ILE A 1 86 ? 28.375 5.178 -58.320 1.00 85.94 86 ILE A O 1
ATOM 721 N N . LYS A 1 87 ? 26.511 4.551 -57.233 1.00 87.19 87 LYS A N 1
ATOM 722 C CA . LYS A 1 87 ? 25.696 5.685 -57.710 1.00 87.19 87 LYS A CA 1
ATOM 723 C C . LYS A 1 87 ? 26.258 7.026 -57.243 1.00 87.19 87 LYS A C 1
ATOM 725 O O . LYS A 1 87 ? 26.284 7.972 -58.025 1.00 87.19 87 LYS A O 1
ATOM 730 N N . HIS A 1 88 ? 26.687 7.115 -55.985 1.00 88.50 88 HIS A N 1
ATOM 731 C CA . HIS A 1 88 ? 27.302 8.319 -55.435 1.00 88.50 88 HIS A CA 1
ATOM 732 C C . HIS A 1 88 ? 28.612 8.635 -56.163 1.00 88.50 88 HIS A C 1
ATOM 734 O O . HIS A 1 88 ? 28.790 9.752 -56.638 1.00 88.50 88 HIS A O 1
ATOM 740 N N . LEU A 1 89 ? 29.489 7.642 -56.345 1.00 86.62 89 LEU A N 1
ATOM 741 C CA . LEU A 1 89 ? 30.738 7.825 -57.089 1.00 86.62 89 LEU A CA 1
ATOM 742 C C . LEU A 1 89 ? 30.494 8.302 -58.532 1.00 86.62 89 LEU A C 1
ATOM 744 O O . LEU A 1 89 ? 31.162 9.218 -58.996 1.00 86.62 89 LEU A O 1
ATOM 748 N N . SER A 1 90 ? 29.477 7.756 -59.204 1.00 85.44 90 SER A N 1
ATOM 749 C CA . SER A 1 90 ? 29.113 8.146 -60.577 1.00 85.44 90 SER A CA 1
ATOM 750 C C . SER A 1 90 ? 28.644 9.604 -60.691 1.00 85.44 90 SER A C 1
ATOM 752 O O . SER A 1 90 ? 28.783 10.217 -61.744 1.00 85.44 90 SER A O 1
ATOM 754 N N . LYS A 1 91 ? 28.083 10.174 -59.614 1.00 86.75 91 LYS A N 1
ATOM 755 C CA . LYS A 1 91 ? 27.668 11.587 -59.548 1.00 86.75 91 LYS A CA 1
ATOM 756 C C . LYS A 1 91 ? 28.804 12.528 -59.136 1.00 86.75 91 LYS A C 1
ATOM 758 O O . LYS A 1 91 ? 28.724 13.725 -59.396 1.00 86.75 91 LYS A O 1
ATOM 763 N N . HIS A 1 92 ? 29.841 11.997 -58.493 1.00 86.38 92 HIS A N 1
ATOM 764 C CA . HIS A 1 92 ? 30.925 12.754 -57.875 1.00 86.38 92 HIS A CA 1
ATOM 765 C C . HIS A 1 92 ? 32.270 12.351 -58.486 1.00 86.38 92 HIS A C 1
ATOM 767 O O . HIS A 1 92 ? 33.107 11.705 -57.852 1.00 86.38 92 HIS A O 1
ATOM 773 N N . THR A 1 93 ? 32.482 12.767 -59.739 1.00 82.06 93 THR A N 1
ATOM 774 C CA . THR A 1 93 ? 33.705 12.487 -60.514 1.00 82.06 93 THR A CA 1
ATOM 775 C C . THR A 1 93 ? 34.972 13.043 -59.863 1.00 82.06 93 THR A C 1
ATOM 777 O O . THR A 1 93 ? 36.059 12.531 -60.099 1.00 82.06 93 THR A O 1
ATOM 780 N N . ASN A 1 94 ? 34.843 14.027 -58.970 1.00 83.94 94 ASN A N 1
ATOM 781 C CA . ASN A 1 94 ? 35.929 14.571 -58.154 1.00 83.94 94 ASN A CA 1
ATOM 782 C C . ASN A 1 94 ? 36.517 13.576 -57.134 1.00 83.94 94 ASN A C 1
ATOM 784 O O . ASN A 1 94 ? 37.541 13.873 -56.524 1.00 83.94 94 ASN A O 1
ATOM 788 N N . LEU A 1 95 ? 35.871 12.429 -56.909 1.00 84.38 95 LEU A N 1
ATOM 789 C CA . LEU A 1 95 ? 36.377 11.363 -56.043 1.00 84.38 95 LEU A CA 1
ATOM 790 C C . LEU A 1 95 ? 37.154 10.291 -56.828 1.00 84.38 95 LEU A C 1
ATOM 792 O O . LEU A 1 95 ? 37.752 9.407 -56.211 1.00 84.38 95 LEU A O 1
ATOM 796 N N . ILE A 1 96 ? 37.184 10.377 -58.162 1.00 83.94 96 ILE A N 1
ATOM 797 C CA . ILE A 1 96 ? 37.912 9.469 -59.054 1.00 83.94 96 ILE A CA 1
ATOM 798 C C . ILE A 1 96 ? 39.364 9.936 -59.176 1.00 83.94 96 ILE A C 1
ATOM 800 O O . ILE A 1 96 ? 39.617 11.120 -59.375 1.00 83.94 96 ILE A O 1
ATOM 804 N N . GLN A 1 97 ? 40.312 9.013 -59.019 1.00 82.06 97 GLN A N 1
ATOM 805 C CA . GLN A 1 97 ? 41.736 9.309 -59.141 1.00 82.06 97 GLN A CA 1
ATOM 806 C C . GLN A 1 97 ? 42.210 9.118 -60.580 1.00 82.06 97 GLN A C 1
ATOM 808 O O . GLN A 1 97 ? 42.776 10.035 -61.163 1.00 82.06 97 GLN A O 1
ATOM 813 N N . GLU A 1 98 ? 41.952 7.941 -61.148 1.00 82.88 98 GLU A N 1
ATOM 814 C CA . GLU A 1 98 ? 42.424 7.550 -62.476 1.00 82.88 98 GLU A CA 1
ATOM 815 C C . GLU A 1 98 ? 41.374 6.684 -63.179 1.00 82.88 98 GLU A C 1
ATOM 817 O O . GLU A 1 98 ? 40.596 5.974 -62.532 1.00 82.88 98 GLU A O 1
ATOM 822 N N . VAL A 1 99 ? 41.363 6.759 -64.508 1.00 82.69 99 VAL A N 1
ATOM 823 C CA . VAL A 1 99 ? 40.616 5.862 -65.394 1.00 82.69 99 VAL A CA 1
ATOM 824 C C . VAL A 1 99 ? 41.648 5.190 -66.291 1.00 82.69 99 VAL A C 1
ATOM 826 O O . VAL A 1 99 ? 42.445 5.886 -66.918 1.00 82.69 99 VAL A O 1
ATOM 829 N N . ASP A 1 100 ? 41.684 3.862 -66.270 1.00 83.19 100 ASP A N 1
ATOM 830 C CA . ASP A 1 100 ? 42.654 3.063 -67.025 1.00 83.19 100 ASP A CA 1
ATOM 831 C C . ASP A 1 100 ? 42.287 3.006 -68.521 1.00 83.19 100 ASP A C 1
ATOM 833 O O . ASP A 1 100 ? 41.151 3.288 -68.902 1.00 83.19 100 ASP A O 1
ATOM 837 N N . GLU A 1 101 ? 43.221 2.583 -69.378 1.00 77.00 101 GLU A N 1
ATOM 838 C CA . GLU A 1 101 ? 43.005 2.448 -70.835 1.00 77.00 101 GLU A CA 1
ATOM 839 C C . GLU A 1 101 ? 41.916 1.413 -71.193 1.00 77.00 101 GLU A C 1
ATOM 841 O O . GLU A 1 101 ? 41.407 1.403 -72.313 1.00 77.00 101 GLU A O 1
ATOM 846 N N . ASN A 1 102 ? 41.526 0.571 -70.228 1.00 78.94 102 ASN A N 1
ATOM 847 C CA . ASN A 1 102 ? 40.445 -0.416 -70.323 1.00 78.94 102 ASN A CA 1
ATOM 848 C C . ASN A 1 102 ? 39.083 0.101 -69.802 1.00 78.94 102 ASN A C 1
ATOM 850 O O . ASN A 1 102 ? 38.204 -0.711 -69.520 1.00 78.94 102 ASN A O 1
ATOM 854 N N . ASP A 1 103 ? 38.916 1.419 -69.628 1.00 77.44 103 ASP A N 1
ATOM 855 C CA . ASP A 1 103 ? 37.730 2.078 -69.042 1.00 77.44 103 ASP A CA 1
ATOM 856 C C . ASP A 1 103 ? 37.437 1.711 -67.564 1.00 77.44 103 ASP A C 1
ATOM 858 O O . ASP A 1 103 ? 36.360 2.000 -67.033 1.00 77.44 103 ASP A O 1
ATOM 862 N N . ASP A 1 104 ? 38.407 1.129 -66.850 1.00 82.19 104 ASP A N 1
ATOM 863 C CA . ASP A 1 104 ? 38.284 0.808 -65.424 1.00 82.19 104 ASP A CA 1
ATOM 864 C C . ASP A 1 104 ? 38.545 2.041 -64.542 1.00 82.19 104 ASP A C 1
ATOM 866 O O . ASP A 1 104 ? 39.586 2.697 -64.624 1.00 82.19 104 ASP A O 1
ATOM 870 N N . VAL A 1 105 ? 37.607 2.344 -63.640 1.00 82.44 105 VAL A N 1
ATOM 871 C CA . VAL A 1 105 ? 37.634 3.548 -62.793 1.00 82.44 105 VAL A CA 1
ATOM 872 C C . VAL A 1 105 ? 38.216 3.243 -61.411 1.00 82.44 105 VAL A C 1
ATOM 874 O O . VAL A 1 105 ? 37.671 2.426 -60.665 1.00 82.44 105 VAL A O 1
ATOM 877 N N . ARG A 1 106 ? 39.272 3.964 -61.011 1.00 85.88 106 ARG A N 1
ATOM 878 C CA . ARG A 1 106 ? 39.890 3.867 -59.677 1.00 85.88 106 ARG A CA 1
ATOM 879 C C . ARG A 1 106 ? 39.537 5.079 -58.804 1.00 85.88 106 ARG A C 1
ATOM 881 O O . ARG A 1 106 ? 40.071 6.169 -59.022 1.00 85.88 106 ARG A O 1
ATOM 888 N N . PRO A 1 107 ? 38.650 4.934 -57.802 1.00 84.31 107 PRO A N 1
ATOM 889 C CA . PRO A 1 107 ? 38.312 6.019 -56.885 1.00 84.31 107 PRO A CA 1
ATOM 890 C C . PRO A 1 107 ? 39.369 6.236 -55.796 1.00 84.31 107 PRO A C 1
ATOM 892 O O . PRO A 1 107 ? 39.863 5.283 -55.204 1.00 84.31 107 PRO A O 1
ATOM 895 N N . SER A 1 108 ? 39.640 7.499 -55.457 1.00 87.44 108 SER A N 1
ATOM 896 C CA . SER A 1 108 ? 40.429 7.879 -54.272 1.00 87.44 108 SER A CA 1
ATOM 897 C C . SER A 1 108 ? 39.613 7.777 -52.974 1.00 87.44 108 SER A C 1
ATOM 899 O O . SER A 1 108 ? 40.127 7.411 -51.912 1.00 87.44 108 SER A O 1
ATOM 901 N N . LYS A 1 109 ? 38.315 8.091 -53.054 1.00 88.06 109 LYS A N 1
ATOM 902 C CA . LYS A 1 109 ? 37.356 8.048 -51.947 1.00 88.06 109 LYS A CA 1
ATOM 903 C C . LYS A 1 109 ? 36.028 7.469 -52.416 1.00 88.06 109 LYS A C 1
ATOM 905 O O . LYS A 1 109 ? 35.638 7.651 -53.565 1.00 88.06 109 LYS A O 1
ATOM 910 N N . ILE A 1 110 ? 35.314 6.805 -51.518 1.00 87.56 110 ILE A N 1
ATOM 911 C CA . ILE A 1 110 ? 34.027 6.182 -51.810 1.00 87.56 110 ILE A CA 1
ATOM 912 C C . ILE A 1 110 ? 33.062 6.373 -50.642 1.00 87.56 110 ILE A C 1
ATOM 914 O O . ILE A 1 110 ? 33.476 6.464 -49.487 1.00 87.56 110 ILE A O 1
ATOM 918 N N . LEU A 1 111 ? 31.768 6.442 -50.955 1.00 85.81 111 LEU A N 1
ATOM 919 C CA . LEU A 1 111 ? 30.710 6.458 -49.952 1.00 85.81 111 LEU A CA 1
ATOM 920 C C . LEU A 1 111 ? 30.651 5.085 -49.275 1.00 85.81 111 LEU A C 1
ATOM 922 O O . LEU A 1 111 ? 30.318 4.085 -49.915 1.00 85.81 111 LEU A O 1
ATOM 926 N N . ASN A 1 112 ? 30.971 5.033 -47.993 1.00 84.19 112 ASN A N 1
ATOM 927 C CA . ASN A 1 112 ? 30.797 3.857 -47.163 1.00 84.19 112 ASN A CA 1
ATOM 928 C C . ASN A 1 112 ? 29.499 4.005 -46.366 1.00 84.19 112 ASN A C 1
ATOM 930 O O . ASN A 1 112 ? 29.234 5.057 -45.790 1.00 84.19 112 ASN A O 1
ATOM 934 N N . VAL A 1 113 ? 28.690 2.948 -46.369 1.00 81.00 113 VAL A N 1
ATOM 935 C CA . VAL A 1 113 ? 27.422 2.903 -45.637 1.00 81.00 113 VAL A CA 1
ATOM 936 C C . VAL A 1 113 ? 27.635 2.035 -44.406 1.00 81.00 113 VAL A C 1
ATOM 938 O O . VAL A 1 113 ? 27.697 0.805 -44.511 1.00 81.00 113 VAL A O 1
ATOM 941 N N . TYR A 1 114 ? 27.766 2.663 -43.243 1.00 76.88 114 TYR A N 1
ATOM 942 C CA . TYR A 1 114 ? 27.781 1.960 -41.969 1.00 76.88 114 TYR A CA 1
ATOM 943 C C . TYR A 1 114 ? 26.352 1.591 -41.597 1.00 76.88 114 TYR A C 1
ATOM 945 O O . TYR A 1 114 ? 25.447 2.418 -41.639 1.00 76.88 114 TYR A O 1
ATOM 953 N N . LYS A 1 115 ? 26.139 0.319 -41.265 1.00 71.69 115 LYS A N 1
ATOM 954 C CA . LYS A 1 115 ? 24.869 -0.154 -40.716 1.00 71.69 115 LYS A CA 1
ATOM 955 C C . LYS A 1 115 ? 25.034 -0.233 -39.212 1.00 71.69 115 LYS A C 1
ATOM 957 O O . LYS A 1 115 ? 25.623 -1.199 -38.729 1.00 71.69 115 LYS A O 1
ATOM 962 N N . GLU A 1 116 ? 24.551 0.776 -38.508 1.00 71.19 116 GLU A N 1
ATOM 963 C CA . GLU A 1 116 ? 24.570 0.800 -37.052 1.00 71.19 116 GLU A CA 1
ATOM 964 C C . GLU A 1 116 ? 23.194 0.421 -36.504 1.00 71.19 116 GLU A C 1
ATOM 966 O O . GLU A 1 116 ? 22.151 0.802 -37.040 1.00 71.19 116 GLU A O 1
ATOM 971 N N . GLU A 1 117 ? 23.178 -0.386 -35.446 1.00 70.69 117 GLU A N 1
ATOM 972 C CA . GLU A 1 117 ? 21.952 -0.670 -34.707 1.00 70.69 117 GLU A CA 1
ATOM 973 C C . GLU A 1 117 ? 21.716 0.472 -33.719 1.00 70.69 117 GLU A C 1
ATOM 975 O O . GLU A 1 117 ? 22.523 0.702 -32.827 1.00 70.69 117 GLU A O 1
ATOM 980 N N . SER A 1 118 ? 20.603 1.183 -33.875 1.00 75.31 118 SER A N 1
ATOM 981 C CA . SER A 1 118 ? 20.176 2.244 -32.970 1.00 75.31 118 SER A CA 1
ATOM 982 C C . SER A 1 118 ? 19.017 1.780 -32.093 1.00 75.31 118 SER A C 1
ATOM 984 O O . SER A 1 118 ? 18.103 1.075 -32.541 1.00 75.31 118 SER A O 1
ATOM 986 N N . PHE A 1 119 ? 19.016 2.232 -30.840 1.00 74.31 119 PHE A N 1
ATOM 987 C CA . PHE A 1 119 ? 17.904 2.046 -29.911 1.00 74.31 119 PHE A CA 1
ATOM 988 C C . PHE A 1 119 ? 16.870 3.181 -29.961 1.00 74.31 119 PHE A C 1
ATOM 990 O O . PHE A 1 119 ? 15.947 3.159 -29.147 1.00 74.31 119 PHE A O 1
ATOM 997 N N . ASP A 1 120 ? 16.964 4.137 -30.898 1.00 75.81 120 ASP A N 1
ATOM 998 C CA . ASP A 1 120 ? 16.103 5.334 -30.996 1.00 75.81 120 ASP A CA 1
ATOM 999 C C . ASP A 1 120 ? 14.653 5.048 -31.464 1.00 75.81 120 ASP A C 1
ATOM 1001 O O . ASP A 1 120 ? 14.088 5.721 -32.325 1.00 75.81 120 ASP A O 1
ATOM 1005 N N . THR A 1 121 ? 14.006 4.031 -30.897 1.00 81.12 121 THR A N 1
ATOM 1006 C CA . THR A 1 121 ? 12.608 3.674 -31.179 1.00 81.12 121 THR A CA 1
ATOM 1007 C C . THR A 1 121 ? 11.651 4.379 -30.220 1.00 81.12 121 THR A C 1
ATOM 1009 O O . THR A 1 121 ? 12.013 4.725 -29.094 1.00 81.12 121 THR A O 1
ATOM 1012 N N . TYR A 1 122 ? 10.401 4.592 -30.642 1.00 81.62 122 TYR A N 1
ATOM 1013 C CA . TYR A 1 122 ? 9.382 5.222 -29.794 1.00 81.62 122 TYR A CA 1
ATOM 1014 C C . TYR A 1 122 ? 9.181 4.461 -28.476 1.00 81.62 122 TYR A C 1
ATOM 1016 O O . TYR A 1 122 ? 9.063 5.063 -27.412 1.00 81.62 122 TYR A O 1
ATOM 1024 N N . GLU A 1 123 ? 9.187 3.134 -28.539 1.00 82.12 123 GLU A N 1
ATOM 1025 C CA . GLU A 1 123 ? 8.993 2.250 -27.400 1.00 82.12 123 GLU A CA 1
ATOM 1026 C C . GLU A 1 123 ? 10.161 2.311 -26.414 1.00 82.12 123 GLU A C 1
ATOM 1028 O O . GLU A 1 123 ? 9.934 2.387 -25.208 1.00 82.12 123 GLU A O 1
ATOM 1033 N N . ASN A 1 124 ? 11.403 2.371 -26.898 1.00 83.69 124 ASN A N 1
ATOM 1034 C CA . ASN A 1 124 ? 12.554 2.526 -26.009 1.00 83.69 124 ASN A CA 1
ATOM 1035 C C . ASN A 1 124 ? 12.575 3.926 -25.365 1.00 83.69 124 ASN A C 1
ATOM 1037 O O . ASN A 1 124 ? 12.865 4.047 -24.175 1.00 83.69 124 ASN A O 1
ATOM 1041 N N . LYS A 1 125 ? 12.169 4.978 -26.097 1.00 82.19 125 LYS A N 1
ATOM 1042 C CA . LYS A 1 125 ? 11.967 6.332 -25.537 1.00 82.19 125 LYS A CA 1
ATOM 1043 C C . LYS A 1 125 ? 10.892 6.360 -24.460 1.00 82.19 125 LYS A C 1
ATOM 1045 O O . LYS A 1 125 ? 11.015 7.107 -23.487 1.00 82.19 125 LYS A O 1
ATOM 1050 N N . LEU A 1 126 ? 9.837 5.562 -24.629 1.00 84.06 126 LEU A N 1
ATOM 1051 C CA . LEU A 1 126 ? 8.754 5.451 -23.656 1.00 84.06 126 LEU A CA 1
ATOM 1052 C C . LEU A 1 126 ? 9.272 4.861 -22.353 1.00 84.06 126 LEU A C 1
ATOM 1054 O O . LEU A 1 126 ? 9.046 5.442 -21.297 1.00 84.06 126 LEU A O 1
ATOM 1058 N N . ILE A 1 127 ? 10.016 3.760 -22.433 1.00 87.31 127 ILE A N 1
ATOM 1059 C CA . ILE A 1 127 ? 10.604 3.119 -21.256 1.00 87.31 127 ILE A CA 1
ATOM 1060 C C . ILE A 1 127 ? 11.661 4.009 -20.599 1.00 87.31 127 ILE A C 1
ATOM 1062 O O . ILE A 1 127 ? 11.654 4.141 -19.379 1.00 87.31 127 ILE A O 1
ATOM 1066 N N . TYR A 1 128 ? 12.500 4.694 -21.381 1.00 86.06 128 TYR A N 1
ATOM 1067 C CA . TYR A 1 128 ? 13.440 5.688 -20.856 1.00 86.06 128 TYR A CA 1
ATOM 1068 C C . TYR A 1 128 ? 12.716 6.787 -20.064 1.00 86.06 128 TYR A C 1
ATOM 1070 O O . TYR A 1 128 ? 13.049 7.055 -18.910 1.00 86.06 128 TYR A O 1
ATOM 1078 N N . THR A 1 129 ? 11.661 7.365 -20.649 1.00 85.94 129 THR A N 1
ATOM 1079 C CA . THR A 1 129 ? 10.858 8.406 -19.991 1.00 85.94 129 THR A CA 1
ATOM 1080 C C . THR A 1 129 ? 10.160 7.863 -18.738 1.00 85.94 129 THR A C 1
ATOM 1082 O O . THR A 1 129 ? 10.107 8.547 -17.718 1.00 85.94 129 THR A O 1
ATOM 1085 N N . LEU A 1 130 ? 9.647 6.630 -18.785 1.00 87.56 130 LEU A N 1
ATOM 1086 C CA . LEU A 1 130 ? 8.999 5.975 -17.649 1.00 87.56 130 LEU A CA 1
ATOM 1087 C C . LEU A 1 130 ? 9.977 5.773 -16.489 1.00 87.56 130 LEU A C 1
ATOM 1089 O O . LEU A 1 130 ? 9.631 6.102 -15.362 1.00 87.56 130 LEU A O 1
ATOM 1093 N N . ILE A 1 131 ? 11.192 5.285 -16.752 1.00 87.88 131 ILE A N 1
ATOM 1094 C CA . ILE A 1 131 ? 12.226 5.088 -15.724 1.00 87.88 131 ILE A CA 1
ATOM 1095 C C . ILE A 1 131 ? 12.628 6.430 -15.103 1.00 87.88 131 ILE A C 1
ATOM 1097 O O . ILE A 1 131 ? 12.743 6.531 -13.882 1.00 87.88 131 ILE A O 1
ATOM 1101 N N . HIS A 1 132 ? 12.781 7.475 -15.923 1.00 85.81 132 HIS A N 1
ATOM 1102 C CA . HIS A 1 132 ? 13.085 8.821 -15.440 1.00 85.81 132 HIS A CA 1
ATOM 1103 C C . HIS A 1 132 ? 11.982 9.363 -14.514 1.00 85.81 132 HIS A C 1
ATOM 1105 O O . HIS A 1 132 ? 12.262 9.827 -13.406 1.00 85.81 132 HIS A O 1
ATOM 1111 N N . ASN A 1 133 ? 10.717 9.248 -14.932 1.00 86.12 133 ASN A N 1
ATOM 1112 C CA . ASN A 1 133 ? 9.567 9.675 -14.134 1.00 86.12 133 ASN A CA 1
ATOM 1113 C C . ASN A 1 133 ? 9.403 8.834 -12.863 1.00 86.12 133 ASN A C 1
ATOM 1115 O O . ASN A 1 133 ? 9.124 9.388 -11.803 1.00 86.12 133 ASN A O 1
ATOM 1119 N N . LEU A 1 134 ? 9.616 7.519 -12.950 1.00 87.19 134 LEU A N 1
ATOM 1120 C CA . LEU A 1 134 ? 9.545 6.597 -11.820 1.00 87.19 134 LEU A CA 1
ATOM 1121 C C . LEU A 1 134 ? 10.589 6.944 -10.756 1.00 87.19 134 LEU A C 1
ATOM 1123 O O . LEU A 1 134 ? 10.255 6.988 -9.578 1.00 87.19 134 LEU A O 1
ATOM 1127 N N . LYS A 1 135 ? 11.825 7.264 -11.160 1.00 87.25 135 LYS A N 1
ATOM 1128 C CA . LYS A 1 135 ? 12.872 7.715 -10.234 1.00 87.25 135 LYS A CA 1
ATOM 1129 C C . LYS A 1 135 ? 12.447 8.979 -9.481 1.00 87.25 135 LYS A C 1
ATOM 1131 O O . LYS A 1 135 ? 12.463 8.999 -8.254 1.00 87.25 135 LYS A O 1
ATOM 1136 N N . MET A 1 136 ? 11.986 9.997 -10.210 1.00 84.94 136 MET A N 1
ATOM 1137 C CA . MET A 1 136 ? 11.497 11.249 -9.617 1.00 84.94 136 MET A CA 1
ATOM 1138 C C . MET A 1 136 ? 10.288 11.033 -8.693 1.00 84.94 136 MET A C 1
ATOM 1140 O O . MET A 1 136 ? 10.170 11.687 -7.656 1.00 84.94 136 MET A O 1
ATOM 1144 N N . PHE A 1 137 ? 9.381 10.131 -9.066 1.00 85.06 137 PHE A N 1
ATOM 1145 C CA . PHE A 1 137 ? 8.206 9.777 -8.275 1.00 85.06 137 PHE A CA 1
ATOM 1146 C C . PHE A 1 137 ? 8.591 9.064 -6.972 1.00 85.06 137 PHE A C 1
ATOM 1148 O O . PHE A 1 137 ? 8.141 9.475 -5.902 1.00 85.06 137 PHE A O 1
ATOM 1155 N N . CYS A 1 138 ? 9.474 8.061 -7.039 1.00 85.62 138 CYS A N 1
ATOM 1156 C CA . CYS A 1 138 ? 9.978 7.352 -5.864 1.00 85.62 138 CYS A CA 1
ATOM 1157 C C . CYS A 1 138 ? 10.705 8.294 -4.897 1.00 85.62 138 CYS A C 1
ATOM 1159 O O . CYS A 1 138 ? 10.419 8.253 -3.702 1.00 85.62 138 CYS A O 1
ATOM 1161 N N . ASP A 1 139 ? 11.550 9.202 -5.395 1.00 84.56 139 ASP A N 1
ATOM 1162 C CA . ASP A 1 139 ? 12.255 10.180 -4.554 1.00 84.56 139 ASP A CA 1
ATOM 1163 C C . ASP A 1 139 ? 11.279 11.107 -3.804 1.00 84.56 139 ASP A C 1
ATOM 1165 O O . ASP A 1 139 ? 11.477 11.424 -2.626 1.00 84.56 139 ASP A O 1
ATOM 1169 N N . LYS A 1 140 ? 10.200 11.547 -4.469 1.00 82.75 140 LYS A N 1
ATOM 1170 C CA . LYS A 1 140 ? 9.148 12.367 -3.844 1.00 82.75 140 LYS A CA 1
ATOM 1171 C C . LYS A 1 140 ? 8.360 11.578 -2.796 1.00 82.75 140 LYS A C 1
ATOM 1173 O O . LYS A 1 140 ? 8.206 12.054 -1.671 1.00 82.75 140 LYS A O 1
ATOM 1178 N N . LYS A 1 141 ? 7.881 10.380 -3.143 1.00 80.50 141 LYS A N 1
ATOM 1179 C CA . LYS A 1 141 ? 7.083 9.535 -2.240 1.00 80.50 141 LYS A CA 1
ATOM 1180 C C . LYS A 1 141 ? 7.900 9.053 -1.044 1.00 80.50 141 LYS A C 1
ATOM 1182 O O . LYS A 1 141 ? 7.374 9.033 0.062 1.00 80.50 141 LYS A O 1
ATOM 1187 N N . ARG A 1 142 ? 9.196 8.768 -1.208 1.00 81.88 142 ARG A N 1
ATOM 1188 C CA . ARG A 1 142 ? 10.100 8.453 -0.093 1.00 81.88 142 ARG A CA 1
ATOM 1189 C C . ARG A 1 142 ? 10.136 9.569 0.942 1.00 81.88 142 ARG A C 1
ATOM 1191 O O . ARG A 1 142 ? 9.958 9.292 2.123 1.00 81.88 142 ARG A O 1
ATOM 1198 N N . LYS A 1 143 ? 10.334 10.819 0.513 1.00 80.62 143 LYS A N 1
ATOM 1199 C CA . LYS A 1 143 ? 10.351 11.968 1.432 1.00 80.62 143 LYS A CA 1
ATOM 1200 C C . LYS A 1 143 ? 9.030 12.099 2.183 1.00 80.62 143 LYS A C 1
ATOM 1202 O O . LYS A 1 143 ? 9.044 12.269 3.398 1.00 80.62 143 LYS A O 1
ATOM 1207 N N . LEU A 1 144 ? 7.908 11.942 1.478 1.00 76.62 144 LEU A N 1
ATOM 1208 C CA . LEU A 1 144 ? 6.579 11.968 2.087 1.00 76.62 144 LEU A CA 1
ATOM 1209 C C . LEU A 1 144 ? 6.416 10.851 3.128 1.00 76.62 144 LEU A C 1
ATOM 1211 O O . LEU A 1 144 ? 5.985 11.114 4.245 1.00 76.62 144 LEU A O 1
ATOM 1215 N N . VAL A 1 145 ? 6.810 9.620 2.792 1.00 77.44 145 VAL A N 1
ATOM 1216 C CA . VAL A 1 145 ? 6.765 8.468 3.702 1.00 77.44 145 VAL A CA 1
ATOM 1217 C C . VAL A 1 145 ? 7.670 8.698 4.914 1.00 77.44 145 VAL A C 1
ATOM 1219 O O . VAL A 1 145 ? 7.237 8.467 6.035 1.00 77.44 145 VAL A O 1
ATOM 1222 N N . GLU A 1 146 ? 8.889 9.209 4.745 1.00 76.12 146 GLU A N 1
ATOM 1223 C CA . GLU A 1 146 ? 9.790 9.534 5.859 1.00 76.12 146 GLU A CA 1
ATOM 1224 C C . GLU A 1 146 ? 9.226 10.631 6.779 1.00 76.12 146 GLU A C 1
ATOM 1226 O O . GLU A 1 146 ? 9.358 10.537 8.002 1.00 76.12 146 GLU A O 1
ATOM 1231 N N . GLU A 1 147 ? 8.573 11.656 6.227 1.00 73.94 147 GLU A N 1
ATOM 1232 C CA . GLU A 1 147 ? 7.881 12.689 7.007 1.00 73.94 147 GLU A CA 1
ATOM 1233 C C . GLU A 1 147 ? 6.668 12.129 7.756 1.00 73.94 147 GLU A C 1
ATOM 1235 O O . GLU A 1 147 ? 6.489 12.395 8.946 1.00 73.94 147 GLU A O 1
ATOM 1240 N N . ASN A 1 148 ? 5.878 11.295 7.088 1.00 70.81 148 ASN A N 1
ATOM 1241 C CA . ASN A 1 148 ? 4.722 10.601 7.645 1.00 70.81 148 ASN A CA 1
ATOM 1242 C C . ASN A 1 148 ? 5.116 9.601 8.743 1.00 70.81 148 ASN A C 1
ATOM 1244 O O . ASN A 1 148 ? 4.451 9.513 9.771 1.00 70.81 148 ASN A O 1
ATOM 1248 N N . LEU A 1 149 ? 6.248 8.908 8.595 1.00 68.88 149 LEU A N 1
ATOM 1249 C CA . LEU A 1 149 ? 6.792 7.971 9.584 1.00 68.88 149 LEU A CA 1
ATOM 1250 C C . LEU A 1 149 ? 7.321 8.664 10.848 1.00 68.88 149 LEU A C 1
ATOM 1252 O O . LEU A 1 149 ? 7.437 8.012 11.893 1.00 68.88 149 LEU A O 1
ATOM 1256 N N . LYS A 1 150 ? 7.660 9.958 10.779 1.00 67.62 150 LYS A N 1
ATOM 1257 C CA . LYS A 1 150 ? 7.987 10.769 11.966 1.00 67.62 150 LYS A CA 1
ATOM 1258 C C . LYS A 1 150 ? 6.742 11.127 12.774 1.00 67.62 150 LYS A C 1
ATOM 1260 O O . LYS A 1 150 ? 6.865 11.399 13.965 1.00 67.62 150 LYS A O 1
ATOM 1265 N N . ARG A 1 151 ? 5.562 11.130 12.149 1.00 68.00 151 ARG A N 1
ATOM 1266 C CA . ARG A 1 151 ? 4.293 11.394 12.829 1.00 68.00 151 ARG A CA 1
ATOM 1267 C C . ARG A 1 151 ? 3.827 10.135 13.553 1.00 68.00 151 ARG A C 1
ATOM 1269 O O . ARG A 1 151 ? 4.049 9.007 13.110 1.00 68.00 151 ARG A O 1
ATOM 1276 N N . ASN A 1 152 ? 3.211 10.336 14.710 1.00 64.31 152 ASN A N 1
ATOM 1277 C CA . ASN A 1 152 ? 2.599 9.243 15.448 1.00 64.31 152 ASN A CA 1
ATOM 1278 C C . ASN A 1 152 ? 1.222 8.986 14.856 1.00 64.31 152 ASN A C 1
ATOM 1280 O O . ASN A 1 152 ? 0.401 9.894 14.815 1.00 64.31 152 ASN A O 1
ATOM 1284 N N . MET A 1 153 ? 0.977 7.754 14.413 1.00 67.69 153 MET A N 1
ATOM 1285 C CA . MET A 1 153 ? -0.374 7.338 14.051 1.00 67.69 153 MET A CA 1
ATOM 1286 C C . MET A 1 153 ? -1.265 7.432 15.285 1.00 67.69 153 MET A C 1
ATOM 1288 O O . MET A 1 153 ? -0.874 6.950 16.356 1.00 67.69 153 MET A O 1
ATOM 1292 N N . LYS A 1 154 ? -2.446 8.017 15.114 1.00 71.06 154 LYS A N 1
ATOM 1293 C CA . LYS A 1 154 ? -3.504 8.015 16.119 1.00 71.06 154 LYS A CA 1
ATOM 1294 C C . LYS A 1 154 ? -4.706 7.284 15.555 1.00 71.06 154 LYS A C 1
ATOM 1296 O O . LYS A 1 154 ? -5.080 7.480 14.407 1.00 71.06 154 LYS A O 1
ATOM 1301 N N . ASP A 1 155 ? -5.283 6.417 16.358 1.00 80.25 155 ASP A N 1
ATOM 1302 C CA . ASP A 1 155 ? -6.597 5.843 16.099 1.00 80.25 155 ASP A CA 1
ATOM 1303 C C . ASP A 1 155 ? -7.247 5.732 17.467 1.00 80.25 155 ASP A C 1
ATOM 1305 O O . ASP A 1 155 ? -7.061 4.751 18.193 1.00 80.25 155 ASP A O 1
ATOM 1309 N N . GLU A 1 156 ? -7.871 6.834 17.864 1.00 83.19 156 GLU A N 1
ATOM 1310 C CA . GLU A 1 156 ? -8.564 6.983 19.127 1.00 83.19 156 GLU A CA 1
ATOM 1311 C C . GLU A 1 156 ? -10.047 7.216 18.859 1.00 83.19 156 GLU A C 1
ATOM 1313 O O . GLU A 1 156 ? -10.451 8.099 18.103 1.00 83.19 156 GLU A O 1
ATOM 1318 N N . LYS A 1 157 ? -10.887 6.412 19.504 1.00 87.62 157 LYS A N 1
ATOM 1319 C CA . LYS A 1 157 ? -12.340 6.567 19.467 1.00 87.62 157 LYS A CA 1
ATOM 1320 C C . LYS A 1 157 ? -12.838 6.620 20.892 1.00 87.62 157 LYS A C 1
ATOM 1322 O O . LYS A 1 157 ? -12.487 5.772 21.714 1.00 87.62 157 LYS A O 1
ATOM 1327 N N . LYS A 1 158 ? -13.660 7.616 21.190 1.00 89.06 158 LYS A N 1
ATOM 1328 C CA . LYS A 1 158 ? -14.235 7.833 22.512 1.00 89.06 158 LYS A CA 1
ATOM 1329 C C . LYS A 1 158 ? -15.743 7.994 22.408 1.00 89.06 158 LYS A C 1
ATOM 1331 O O . LYS A 1 158 ? -16.216 8.952 21.805 1.00 89.06 158 LYS A O 1
ATOM 1336 N N . LEU A 1 159 ? -16.471 7.090 23.050 1.00 89.25 159 LEU A N 1
ATOM 1337 C CA . LEU A 1 159 ? -17.911 7.165 23.260 1.00 89.25 159 LEU A CA 1
ATOM 1338 C C . LEU A 1 159 ? -18.179 7.612 24.697 1.00 89.25 159 LEU A C 1
ATOM 1340 O O . LEU A 1 159 ? -17.741 6.956 25.640 1.00 89.25 159 LEU A O 1
ATOM 1344 N N . THR A 1 160 ? -18.926 8.697 24.854 1.00 91.44 160 THR A N 1
ATOM 1345 C CA . THR A 1 160 ? -19.462 9.154 26.137 1.00 91.44 160 THR A CA 1
ATOM 1346 C C . THR A 1 160 ? -20.980 9.092 26.067 1.00 91.44 160 THR A C 1
ATOM 1348 O O . THR A 1 160 ? -21.595 9.870 25.342 1.00 91.44 160 THR A O 1
ATOM 1351 N N . TYR A 1 161 ? -21.580 8.186 26.828 1.00 90.75 161 TYR A N 1
ATOM 1352 C CA . TYR A 1 161 ? -23.021 8.018 26.929 1.00 90.75 161 TYR A CA 1
ATOM 1353 C C . TYR A 1 161 ? -23.500 8.407 28.326 1.00 90.75 161 TYR A C 1
ATOM 1355 O O . TYR A 1 161 ? -22.999 7.906 29.333 1.00 90.75 161 TYR A O 1
ATOM 1363 N N . ILE A 1 162 ? -24.464 9.320 28.389 1.00 90.81 162 ILE A N 1
ATOM 1364 C CA . ILE A 1 162 ? -25.080 9.769 29.638 1.00 90.81 162 ILE A CA 1
ATOM 1365 C C . ILE A 1 162 ? -26.582 9.634 29.471 1.00 90.81 162 ILE A C 1
ATOM 1367 O O . ILE A 1 162 ? -27.142 10.213 28.541 1.00 90.81 162 ILE A O 1
ATOM 1371 N N . ALA A 1 163 ? -27.230 8.909 30.377 1.00 90.94 163 ALA A N 1
ATOM 1372 C CA . ALA A 1 163 ? -28.674 8.768 30.354 1.00 90.94 163 ALA A CA 1
ATOM 1373 C C . ALA A 1 163 ? -29.295 8.748 31.742 1.00 90.94 163 ALA A C 1
ATOM 1375 O O . ALA A 1 163 ? -28.675 8.383 32.741 1.00 90.94 163 ALA A O 1
ATOM 1376 N N . THR A 1 164 ? -30.556 9.156 31.777 1.00 91.19 164 THR A N 1
ATOM 1377 C CA . THR A 1 164 ? -31.402 9.144 32.966 1.00 91.19 164 THR A CA 1
ATOM 1378 C C . THR A 1 164 ? -32.763 8.576 32.601 1.00 91.19 164 THR A C 1
ATOM 1380 O O . THR A 1 164 ? -33.257 8.813 31.502 1.00 91.19 164 THR A O 1
ATOM 1383 N N . SER A 1 165 ? -33.364 7.817 33.508 1.00 88.94 165 SER A N 1
ATOM 1384 C CA . SER A 1 165 ? -34.719 7.295 33.367 1.00 88.94 165 SER A CA 1
ATOM 1385 C C . SER A 1 165 ? -35.417 7.301 34.719 1.00 88.94 165 SER A C 1
ATOM 1387 O O . SER A 1 165 ? -34.781 7.154 35.764 1.00 88.94 165 SER A O 1
ATOM 1389 N N . LYS A 1 166 ? -36.736 7.496 34.701 1.00 86.25 166 LYS A N 1
ATOM 1390 C CA . LYS A 1 166 ? -37.553 7.577 35.911 1.00 86.25 166 LYS A CA 1
ATOM 1391 C C . LYS A 1 166 ? -38.552 6.434 35.979 1.00 86.25 166 LYS A C 1
ATOM 1393 O O . LYS A 1 166 ? -39.546 6.401 35.250 1.00 86.25 166 LYS A O 1
ATOM 1398 N N . MET A 1 167 ? -38.319 5.536 36.925 1.00 79.31 167 MET A N 1
ATOM 1399 C CA . MET A 1 167 ? -39.097 4.330 37.163 1.00 79.31 167 MET A CA 1
ATOM 1400 C C . MET A 1 167 ? -39.984 4.479 38.392 1.00 79.31 167 MET A C 1
ATOM 1402 O O . MET A 1 167 ? -39.558 4.141 39.481 1.00 79.31 167 MET A O 1
ATOM 1406 N N . LYS A 1 168 ? -41.227 4.962 38.241 1.00 74.69 168 LYS A N 1
ATOM 1407 C CA . LYS A 1 168 ? -42.219 5.194 39.323 1.00 74.69 168 LYS A CA 1
ATOM 1408 C C . LYS A 1 168 ? -41.646 5.913 40.568 1.00 74.69 168 LYS A C 1
ATOM 1410 O O . LYS A 1 168 ? -41.823 7.123 40.681 1.00 74.69 168 LYS A O 1
ATOM 1415 N N . ASN A 1 169 ? -40.962 5.185 41.457 1.00 77.44 169 ASN A N 1
ATOM 1416 C CA . ASN A 1 169 ? -40.330 5.663 42.694 1.00 77.44 169 ASN A CA 1
ATOM 1417 C C . ASN A 1 169 ? -38.784 5.638 42.674 1.00 77.44 169 ASN A C 1
ATOM 1419 O O . ASN A 1 169 ? -38.163 5.909 43.698 1.00 77.44 169 ASN A O 1
ATOM 1423 N N . GLU A 1 170 ? -38.162 5.307 41.548 1.00 81.62 170 GLU A N 1
ATOM 1424 C CA . GLU A 1 170 ? -36.716 5.173 41.381 1.00 81.62 170 GLU A CA 1
ATOM 1425 C C . GLU A 1 170 ? -36.233 6.120 40.281 1.00 81.62 170 GLU A C 1
ATOM 1427 O O . GLU A 1 170 ? -36.754 6.115 39.163 1.00 81.62 170 GLU A O 1
ATOM 1432 N N . ASP A 1 171 ? -35.223 6.925 40.596 1.00 85.94 171 ASP A N 1
ATOM 1433 C CA . ASP A 1 171 ? -34.478 7.686 39.601 1.00 85.94 171 ASP A CA 1
ATOM 1434 C C . ASP A 1 171 ? -33.222 6.880 39.245 1.00 85.94 171 ASP A C 1
ATOM 1436 O O . ASP A 1 171 ? -32.400 6.565 40.108 1.00 85.94 171 ASP A O 1
ATOM 1440 N N . VAL A 1 172 ? -33.090 6.518 37.971 1.00 87.25 172 VAL A N 1
ATOM 1441 C CA . VAL A 1 172 ? -32.008 5.676 37.457 1.00 87.25 172 VAL A CA 1
ATOM 1442 C C . VAL A 1 172 ? -31.135 6.527 36.546 1.00 87.25 172 VAL A C 1
ATOM 1444 O O . VAL A 1 172 ? -31.640 7.222 35.665 1.00 87.25 172 VAL A O 1
ATOM 1447 N N . ALA A 1 173 ? -29.820 6.479 36.735 1.00 89.94 173 ALA A N 1
ATOM 1448 C CA . ALA A 1 173 ? -28.868 7.216 35.912 1.00 89.94 173 ALA A CA 1
ATOM 1449 C C . ALA A 1 173 ? -27.670 6.338 35.547 1.00 89.94 173 ALA A C 1
ATOM 1451 O O . ALA A 1 173 ? -27.204 5.547 36.367 1.00 89.94 173 ALA A O 1
ATOM 1452 N N . ILE A 1 174 ? -27.153 6.523 34.334 1.00 88.31 174 ILE A N 1
ATOM 1453 C CA . ILE A 1 174 ? -25.944 5.865 33.842 1.00 88.31 174 ILE A CA 1
ATOM 1454 C C . ILE A 1 174 ? -25.006 6.888 33.205 1.00 88.31 174 ILE A C 1
ATOM 1456 O O . ILE A 1 174 ? -25.425 7.809 32.501 1.00 88.31 174 ILE A O 1
ATOM 1460 N N . ASN A 1 175 ? -23.715 6.715 33.469 1.00 91.75 175 ASN A N 1
ATOM 1461 C CA . ASN A 1 175 ? -22.644 7.432 32.798 1.00 91.75 175 ASN A CA 1
ATOM 1462 C C . ASN A 1 175 ? -21.601 6.409 32.353 1.00 91.75 175 ASN A C 1
ATOM 1464 O O . ASN A 1 175 ? -20.968 5.756 33.183 1.00 91.75 175 ASN A O 1
ATOM 1468 N N . MET A 1 176 ? -21.458 6.262 31.043 1.00 88.69 176 MET A N 1
ATOM 1469 C CA . MET A 1 176 ? -20.566 5.310 30.407 1.00 88.69 176 MET A CA 1
ATOM 1470 C C . MET A 1 176 ? -19.576 6.065 29.523 1.00 88.69 176 MET A C 1
ATOM 1472 O O . MET A 1 176 ? -19.958 6.854 28.664 1.00 88.69 176 MET A O 1
ATOM 1476 N N . SER A 1 177 ? -18.286 5.798 29.715 1.00 90.75 177 SER A N 1
ATOM 1477 C CA . SER A 1 177 ? -17.215 6.327 28.872 1.00 90.75 177 SER A CA 1
ATOM 1478 C C . SER A 1 177 ? -16.365 5.171 28.370 1.00 90.75 177 SER A C 1
ATOM 1480 O O . SER A 1 177 ? -15.623 4.565 29.142 1.00 90.75 177 SER A O 1
ATOM 1482 N N . VAL A 1 178 ? -16.440 4.891 27.073 1.00 88.31 178 VAL A N 1
ATOM 1483 C CA . VAL A 1 178 ? -15.633 3.870 26.401 1.00 88.31 178 VAL A CA 1
ATOM 1484 C C . VAL A 1 178 ? -14.591 4.570 25.545 1.00 88.31 178 VAL A C 1
ATOM 1486 O O . VAL A 1 178 ? -14.919 5.436 24.741 1.00 88.31 178 VAL A O 1
ATOM 1489 N N . THR A 1 179 ? -13.319 4.226 25.731 1.00 88.38 179 THR A N 1
ATOM 1490 C CA . THR A 1 179 ? -12.214 4.748 24.917 1.00 88.38 179 THR A CA 1
ATOM 1491 C C . THR A 1 179 ? -11.439 3.580 24.334 1.00 88.38 179 THR A C 1
ATOM 1493 O O . THR A 1 179 ? -10.998 2.698 25.069 1.00 88.38 179 THR A O 1
ATOM 1496 N N . THR A 1 180 ? -11.269 3.578 23.019 1.00 86.50 180 THR A N 1
ATOM 1497 C CA . THR A 1 180 ? -10.405 2.639 22.310 1.00 86.50 180 THR A CA 1
ATOM 1498 C C . THR A 1 180 ? -9.268 3.423 21.688 1.00 86.50 180 THR A C 1
ATOM 1500 O O . THR A 1 180 ? -9.525 4.386 20.972 1.00 86.50 180 THR A O 1
ATOM 1503 N N . ALA A 1 181 ? -8.036 3.004 21.943 1.00 84.19 181 ALA A N 1
ATOM 1504 C CA . ALA A 1 181 ? -6.849 3.569 21.325 1.00 84.19 181 ALA A CA 1
ATOM 1505 C C . ALA A 1 181 ? -6.017 2.434 20.727 1.00 84.19 181 ALA A C 1
ATOM 1507 O O . ALA A 1 181 ? -5.834 1.390 21.366 1.00 84.19 181 ALA A O 1
ATOM 1508 N N . LEU A 1 182 ? -5.509 2.624 19.511 1.00 79.50 182 LEU A N 1
ATOM 1509 C CA . LEU A 1 182 ? -4.577 1.679 18.908 1.00 79.50 182 LEU A CA 1
ATOM 1510 C C . LEU A 1 182 ? -3.224 1.728 19.636 1.00 79.50 182 LEU A C 1
ATOM 1512 O O . LEU A 1 182 ? -2.332 2.516 19.316 1.00 79.50 182 LEU A O 1
ATOM 1516 N N . ASN A 1 183 ? -3.045 0.819 20.590 1.00 68.31 183 ASN A N 1
ATOM 1517 C CA . ASN A 1 183 ? -1.795 0.648 21.323 1.00 68.31 183 ASN A CA 1
ATOM 1518 C C . ASN A 1 183 ? -0.864 -0.322 20.589 1.00 68.31 183 ASN A C 1
ATOM 1520 O O . ASN A 1 183 ? -0.712 -1.474 20.984 1.00 68.31 183 ASN A O 1
ATOM 1524 N N . MET A 1 184 ? -0.225 0.138 19.512 1.00 66.44 184 MET A N 1
ATOM 1525 C CA . MET A 1 184 ? 0.936 -0.577 18.972 1.00 66.44 184 MET A CA 1
ATOM 1526 C C . MET A 1 184 ? 2.162 -0.311 19.848 1.00 66.44 184 MET A C 1
ATOM 1528 O O . MET A 1 184 ? 2.458 0.850 20.152 1.00 66.44 184 MET A O 1
ATOM 1532 N N . THR A 1 185 ? 2.895 -1.365 20.215 1.00 72.00 185 THR A N 1
ATOM 1533 C CA . THR A 1 185 ? 4.169 -1.206 20.934 1.00 72.00 185 THR A CA 1
ATOM 1534 C C . THR A 1 185 ? 5.179 -0.443 20.072 1.00 72.00 185 THR A C 1
ATOM 1536 O O . THR A 1 185 ? 5.141 -0.512 18.840 1.00 72.00 185 THR A O 1
ATOM 1539 N N . GLU A 1 186 ? 6.093 0.304 20.701 1.00 69.56 186 GLU A N 1
ATOM 1540 C CA . GLU A 1 186 ? 7.111 1.066 19.963 1.00 69.56 186 GLU A CA 1
ATOM 1541 C C . GLU A 1 186 ? 7.971 0.136 19.089 1.00 69.56 186 GLU A C 1
ATOM 1543 O O . GLU A 1 186 ? 8.267 0.462 17.942 1.00 69.56 186 GLU A O 1
ATOM 1548 N N . ASP A 1 187 ? 8.262 -1.080 19.561 1.00 73.38 187 ASP A N 1
ATOM 1549 C CA . ASP A 1 187 ? 8.999 -2.088 18.795 1.00 73.38 187 ASP A CA 1
ATOM 1550 C C . ASP A 1 187 ? 8.255 -2.545 17.532 1.00 73.38 187 ASP A C 1
ATOM 1552 O O . ASP A 1 187 ? 8.857 -2.647 16.457 1.00 73.38 187 ASP A O 1
ATOM 1556 N N . GLU A 1 188 ? 6.943 -2.780 17.618 1.00 72.00 188 GLU A N 1
ATOM 1557 C CA . GLU A 1 188 ? 6.118 -3.143 16.460 1.00 72.00 188 GLU A CA 1
ATOM 1558 C C . GLU A 1 188 ? 5.991 -1.993 15.465 1.00 72.00 188 GLU A C 1
ATOM 1560 O O . GLU A 1 188 ? 6.058 -2.223 14.253 1.00 72.00 188 GLU A O 1
ATOM 1565 N N . LYS A 1 189 ? 5.861 -0.754 15.961 1.00 70.50 189 LYS A N 1
ATOM 1566 C CA . LYS A 1 189 ? 5.896 0.444 15.116 1.00 70.50 189 LYS A CA 1
ATOM 1567 C C . LYS A 1 189 ? 7.217 0.478 14.360 1.00 70.50 189 LYS A C 1
ATOM 1569 O O . LYS A 1 189 ? 7.208 0.407 13.134 1.00 70.50 189 LYS A O 1
ATOM 1574 N N . GLN A 1 190 ? 8.350 0.482 15.061 1.00 73.00 190 GLN A N 1
ATOM 1575 C CA . GLN A 1 190 ? 9.685 0.531 14.454 1.00 73.00 190 GLN A CA 1
ATOM 1576 C C . GLN A 1 190 ? 9.950 -0.636 13.493 1.00 73.00 190 GLN A C 1
ATOM 1578 O O . GLN A 1 190 ? 10.627 -0.464 12.478 1.00 73.00 190 GLN A O 1
ATOM 1583 N N . LYS A 1 191 ? 9.414 -1.831 13.768 1.00 80.19 191 LYS A N 1
ATOM 1584 C CA . LYS A 1 191 ? 9.497 -2.976 12.853 1.00 80.19 191 LYS A CA 1
ATOM 1585 C C . LYS A 1 191 ? 8.769 -2.704 11.534 1.00 80.19 191 LYS A C 1
ATOM 1587 O O . LYS A 1 191 ? 9.400 -2.838 10.488 1.00 80.19 191 LYS A O 1
ATOM 1592 N N . LYS A 1 192 ? 7.507 -2.254 11.570 1.00 76.00 192 LYS A N 1
ATOM 1593 C CA . LYS A 1 192 ? 6.761 -1.882 10.352 1.00 76.00 192 LYS A CA 1
ATOM 1594 C C . LYS A 1 192 ? 7.440 -0.740 9.594 1.00 76.00 192 LYS A C 1
ATOM 1596 O O . LYS A 1 192 ? 7.562 -0.810 8.375 1.00 76.00 192 LYS A O 1
ATOM 1601 N N . LYS A 1 193 ? 7.954 0.275 10.308 1.00 75.88 193 LYS A N 1
ATOM 1602 C CA . LYS A 1 193 ? 8.709 1.383 9.690 1.00 75.88 193 LYS A CA 1
ATOM 1603 C C . LYS A 1 193 ? 9.921 0.861 8.912 1.00 75.88 193 LYS A C 1
ATOM 1605 O O . LYS A 1 193 ? 10.102 1.203 7.747 1.00 75.88 193 LYS A O 1
ATOM 1610 N N . ARG A 1 194 ? 10.729 -0.005 9.536 1.00 79.75 194 ARG A N 1
ATOM 1611 C CA . ARG A 1 194 ? 11.910 -0.616 8.903 1.00 79.75 194 ARG A CA 1
ATOM 1612 C C . ARG A 1 194 ? 11.553 -1.482 7.700 1.00 79.75 194 ARG A C 1
ATOM 1614 O O . ARG A 1 194 ? 12.286 -1.470 6.717 1.00 79.75 194 ARG A O 1
ATOM 1621 N N . GLU A 1 195 ? 10.447 -2.214 7.764 1.00 85.31 195 GLU A N 1
ATOM 1622 C CA . GLU A 1 195 ? 9.977 -3.047 6.657 1.00 85.31 195 GLU A CA 1
ATOM 1623 C C . GLU A 1 195 ? 9.607 -2.206 5.429 1.00 85.31 195 GLU A C 1
ATOM 1625 O O . GLU A 1 195 ? 10.096 -2.484 4.335 1.00 85.31 195 GLU A O 1
ATOM 1630 N N . ILE A 1 196 ? 8.836 -1.131 5.618 1.00 83.62 196 ILE A N 1
ATOM 1631 C CA . ILE A 1 196 ? 8.440 -0.218 4.534 1.00 83.62 196 ILE A CA 1
ATOM 1632 C C . ILE A 1 196 ? 9.671 0.449 3.913 1.00 83.62 196 ILE A C 1
ATOM 1634 O O . ILE A 1 196 ? 9.840 0.407 2.697 1.00 83.62 196 ILE A O 1
ATOM 1638 N N . ILE A 1 197 ? 10.573 0.995 4.736 1.00 83.62 197 ILE A N 1
ATOM 1639 C CA . ILE A 1 197 ? 11.812 1.624 4.248 1.00 83.62 197 ILE A CA 1
ATOM 1640 C C . ILE A 1 197 ? 12.666 0.609 3.479 1.00 83.62 197 ILE A C 1
ATOM 1642 O O . ILE A 1 197 ? 13.156 0.908 2.394 1.00 83.62 197 ILE A O 1
ATOM 1646 N N . SER A 1 198 ? 12.788 -0.624 3.982 1.00 87.44 198 SER A N 1
ATOM 1647 C CA . SER A 1 198 ? 13.550 -1.673 3.301 1.00 87.44 198 SER A CA 1
ATOM 1648 C C . SER A 1 198 ? 12.967 -2.033 1.931 1.00 87.44 198 SER A C 1
ATOM 1650 O O . SER A 1 198 ? 13.727 -2.332 1.008 1.00 87.44 198 SER A O 1
ATOM 1652 N N . ARG A 1 199 ? 11.637 -2.012 1.776 1.00 89.19 199 ARG A N 1
ATOM 1653 C CA . ARG A 1 199 ? 10.978 -2.215 0.477 1.00 89.19 199 ARG A CA 1
ATOM 1654 C C . ARG A 1 199 ? 11.274 -1.067 -0.486 1.00 89.19 199 ARG A C 1
ATOM 1656 O O . ARG A 1 199 ? 11.695 -1.327 -1.611 1.00 89.19 199 ARG A O 1
ATOM 1663 N N . ILE A 1 200 ? 11.174 0.179 -0.021 1.00 86.88 200 ILE A N 1
ATOM 1664 C CA . ILE A 1 200 ? 11.517 1.370 -0.817 1.00 86.88 200 ILE A CA 1
ATOM 1665 C C . ILE A 1 200 ? 12.981 1.314 -1.279 1.00 86.88 200 ILE A C 1
ATOM 1667 O O . ILE A 1 200 ? 13.252 1.462 -2.469 1.00 86.88 200 ILE A O 1
ATOM 1671 N N . ASP A 1 201 ? 13.921 0.989 -0.388 1.00 87.62 201 ASP A N 1
ATOM 1672 C CA . ASP A 1 201 ? 15.342 0.867 -0.742 1.00 87.62 201 ASP A CA 1
ATOM 1673 C C . ASP A 1 201 ? 15.589 -0.231 -1.798 1.00 87.62 201 ASP A C 1
ATOM 1675 O O . ASP A 1 201 ? 16.471 -0.104 -2.650 1.00 87.62 201 ASP A O 1
ATOM 1679 N N . LYS A 1 202 ? 14.826 -1.336 -1.773 1.00 89.69 202 LYS A N 1
ATOM 1680 C CA . LYS A 1 202 ? 14.911 -2.387 -2.806 1.00 89.69 202 LYS A CA 1
ATOM 1681 C C . LYS A 1 202 ? 14.394 -1.897 -4.155 1.00 89.69 202 LYS A C 1
ATOM 1683 O O . LYS A 1 202 ? 14.999 -2.221 -5.177 1.00 89.69 202 LYS A O 1
ATOM 1688 N N . ILE A 1 203 ? 13.293 -1.147 -4.164 1.00 88.94 203 ILE A N 1
ATOM 1689 C CA . ILE A 1 203 ? 12.737 -0.535 -5.375 1.00 88.94 203 ILE A CA 1
ATOM 1690 C C . ILE A 1 203 ? 13.756 0.428 -5.984 1.00 88.94 203 ILE A C 1
ATOM 1692 O O . ILE A 1 203 ? 14.071 0.304 -7.163 1.00 88.94 203 ILE A O 1
ATOM 1696 N N . GLU A 1 204 ? 14.335 1.325 -5.187 1.00 87.00 204 G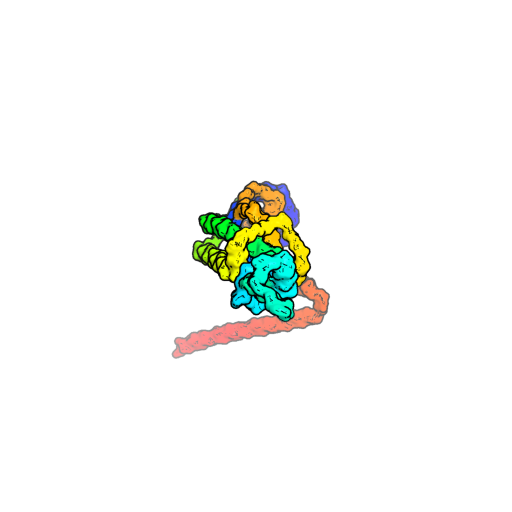LU A N 1
ATOM 1697 C CA . GLU A 1 204 ? 15.340 2.276 -5.667 1.00 87.00 204 GLU A CA 1
ATOM 1698 C C . GLU A 1 204 ? 16.583 1.588 -6.226 1.00 87.00 204 GLU A C 1
ATOM 1700 O O . GLU A 1 204 ? 17.089 1.985 -7.275 1.00 87.00 204 GLU A O 1
ATOM 1705 N N . LYS A 1 205 ? 17.076 0.533 -5.563 1.00 89.06 205 LYS A N 1
ATOM 1706 C CA . LYS A 1 205 ? 18.192 -0.267 -6.086 1.00 89.06 205 LYS A CA 1
ATOM 1707 C C . LYS A 1 205 ? 17.864 -0.842 -7.456 1.00 89.06 205 LYS A C 1
ATOM 1709 O O . LYS A 1 205 ? 18.651 -0.655 -8.377 1.00 89.06 205 LYS A O 1
ATOM 1714 N N . LYS A 1 206 ? 16.684 -1.451 -7.611 1.00 87.81 206 LYS A N 1
ATOM 1715 C CA . LYS A 1 206 ? 16.226 -1.974 -8.904 1.00 87.81 206 LYS A CA 1
ATOM 1716 C C . LYS A 1 206 ? 16.098 -0.870 -9.952 1.00 87.81 206 LYS A C 1
ATOM 1718 O O . LYS A 1 206 ? 16.569 -1.045 -11.064 1.00 87.81 206 LYS A O 1
ATOM 1723 N N . ILE A 1 207 ? 15.516 0.282 -9.616 1.00 87.06 207 ILE A N 1
ATOM 1724 C CA . ILE A 1 207 ? 15.409 1.416 -10.549 1.00 87.06 207 ILE A CA 1
ATOM 1725 C C . ILE A 1 207 ? 16.801 1.883 -10.986 1.00 87.06 207 ILE A C 1
ATOM 1727 O O . ILE A 1 207 ? 17.036 2.083 -12.176 1.00 87.06 207 ILE A O 1
ATOM 1731 N N . ASN A 1 208 ? 17.745 2.007 -10.052 1.00 85.62 208 ASN A N 1
ATOM 1732 C CA . ASN A 1 208 ? 19.122 2.368 -10.371 1.00 85.62 208 ASN A CA 1
ATOM 1733 C C . ASN A 1 208 ? 19.794 1.304 -11.256 1.00 85.62 208 ASN A C 1
ATOM 1735 O O . ASN A 1 208 ? 20.445 1.668 -12.233 1.00 85.62 208 ASN A O 1
ATOM 1739 N N . GLU A 1 209 ? 19.587 0.010 -11.001 1.00 86.75 209 GLU A N 1
ATOM 1740 C CA . GLU A 1 209 ? 20.043 -1.074 -11.887 1.00 86.75 209 GLU A CA 1
ATOM 1741 C C . GLU A 1 209 ? 19.501 -0.911 -13.318 1.00 86.75 209 GLU A C 1
ATOM 1743 O O . GLU A 1 209 ? 20.274 -1.008 -14.273 1.00 86.75 209 GLU A O 1
ATOM 1748 N N .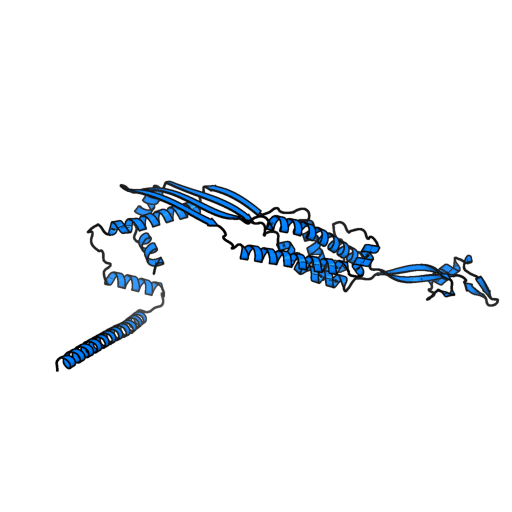 LEU A 1 210 ? 18.219 -0.554 -13.481 1.00 83.81 210 LEU A N 1
ATOM 1749 C CA . LEU A 1 210 ? 17.625 -0.292 -14.799 1.00 83.81 210 LEU A CA 1
ATOM 1750 C C . LEU A 1 210 ? 18.305 0.887 -15.516 1.00 83.81 210 LEU A C 1
ATOM 1752 O O . LEU A 1 210 ? 18.516 0.817 -16.727 1.00 83.81 210 LEU A O 1
ATOM 1756 N N . THR A 1 211 ? 18.719 1.935 -14.793 1.00 82.25 211 THR A N 1
ATOM 1757 C CA . THR A 1 211 ? 19.456 3.068 -15.395 1.00 82.25 211 THR A CA 1
ATOM 1758 C C . THR A 1 211 ? 20.858 2.699 -15.887 1.00 82.25 211 THR A C 1
ATOM 1760 O O . THR A 1 211 ? 21.421 3.394 -16.731 1.00 82.25 211 THR A O 1
ATOM 1763 N N . PHE A 1 212 ? 21.437 1.594 -15.405 1.00 81.50 212 PHE A N 1
ATOM 1764 C CA . PHE A 1 212 ? 22.748 1.134 -15.863 1.00 81.50 212 PHE A CA 1
ATOM 1765 C C . PHE A 1 212 ? 22.699 0.271 -17.129 1.00 81.50 212 PHE A C 1
ATOM 1767 O O . PHE A 1 212 ? 23.768 -0.074 -17.643 1.00 81.50 212 PHE A O 1
ATOM 1774 N N . THR A 1 213 ? 21.513 -0.058 -17.644 1.00 82.62 213 THR A N 1
ATOM 1775 C CA . THR A 1 213 ? 21.369 -0.826 -18.888 1.00 82.62 213 THR A CA 1
ATOM 1776 C C . THR A 1 213 ? 21.895 -0.053 -20.100 1.00 82.62 213 THR A C 1
ATOM 1778 O O . THR A 1 213 ? 21.809 1.176 -20.159 1.00 82.62 213 THR A O 1
ATOM 1781 N N . ASP A 1 214 ? 22.452 -0.774 -21.078 1.00 78.25 214 ASP A N 1
ATOM 1782 C CA . ASP A 1 214 ? 23.087 -0.173 -22.262 1.00 78.25 214 ASP A CA 1
ATOM 1783 C C . ASP A 1 214 ? 22.102 0.689 -23.060 1.00 78.25 214 ASP A C 1
ATOM 1785 O O . ASP A 1 214 ? 22.420 1.809 -23.446 1.00 78.25 214 ASP A O 1
ATOM 1789 N N . VAL A 1 215 ? 20.859 0.218 -23.180 1.00 78.19 215 VAL A N 1
ATOM 1790 C CA . VAL A 1 215 ? 19.748 0.931 -23.829 1.00 78.19 215 VAL A CA 1
ATOM 1791 C C . VAL A 1 215 ? 19.489 2.275 -23.155 1.00 78.19 215 VAL A C 1
ATOM 1793 O O . VAL A 1 215 ? 19.368 3.294 -23.831 1.00 78.19 215 VAL A O 1
ATOM 1796 N N . TYR A 1 216 ? 19.422 2.297 -21.820 1.00 80.25 216 TYR A N 1
ATOM 1797 C CA . TYR A 1 216 ? 19.189 3.528 -21.071 1.00 80.25 216 TYR A CA 1
ATOM 1798 C C . TYR A 1 216 ? 20.366 4.496 -21.235 1.00 80.25 216 TYR A C 1
ATOM 1800 O O . TYR A 1 216 ? 20.153 5.668 -21.530 1.00 80.25 216 TYR A O 1
ATOM 1808 N N . LYS A 1 217 ? 21.608 4.008 -21.113 1.00 82.44 217 LYS A N 1
ATOM 1809 C CA . LYS A 1 217 ? 22.824 4.826 -21.260 1.00 82.44 217 LYS A CA 1
ATOM 1810 C C . LYS A 1 217 ? 22.976 5.422 -22.657 1.00 82.44 217 LYS A C 1
ATOM 1812 O O . LYS A 1 217 ? 23.430 6.557 -22.779 1.00 82.44 217 LYS A O 1
ATOM 1817 N N . GLU A 1 218 ? 22.656 4.672 -23.706 1.00 78.44 218 GLU A N 1
ATOM 1818 C CA . GLU A 1 218 ? 22.736 5.176 -25.078 1.00 78.44 218 GLU A CA 1
ATOM 1819 C C . GLU A 1 218 ? 21.684 6.252 -25.348 1.00 78.44 218 GLU A C 1
ATOM 1821 O O . GLU A 1 218 ? 22.019 7.304 -25.891 1.00 78.44 218 GLU A O 1
ATOM 1826 N N . LEU A 1 219 ? 20.449 6.058 -24.878 1.00 77.94 219 LEU A N 1
ATOM 1827 C CA . LEU A 1 219 ? 19.394 7.070 -24.987 1.00 77.94 219 LEU A CA 1
ATOM 1828 C C . LEU A 1 219 ? 19.692 8.325 -24.152 1.00 77.94 219 LEU A C 1
ATOM 1830 O O . LEU A 1 219 ? 19.396 9.438 -24.589 1.00 77.94 219 LEU A O 1
ATOM 1834 N N . ASP A 1 220 ? 20.317 8.161 -22.985 1.00 77.50 220 ASP A N 1
ATOM 1835 C CA . ASP A 1 220 ? 20.738 9.273 -22.130 1.00 77.50 220 ASP A CA 1
ATOM 1836 C C . ASP A 1 220 ? 21.845 10.108 -22.797 1.00 77.50 220 ASP A C 1
ATOM 1838 O O . ASP A 1 220 ? 21.758 11.334 -22.861 1.00 77.50 220 ASP A O 1
ATOM 1842 N N . LYS A 1 221 ? 22.842 9.449 -23.408 1.00 78.00 221 LYS A N 1
ATOM 1843 C CA . LYS A 1 221 ? 23.894 10.114 -24.202 1.00 78.00 221 LYS A CA 1
ATOM 1844 C C . LYS A 1 221 ? 23.336 10.853 -25.417 1.00 78.00 221 LYS A C 1
ATOM 1846 O O . LYS A 1 221 ? 23.829 11.927 -25.752 1.00 78.00 221 LYS A O 1
ATOM 1851 N N . MET A 1 222 ? 22.318 10.290 -26.068 1.00 70.25 222 MET A N 1
ATOM 1852 C CA . MET A 1 222 ? 21.628 10.920 -27.199 1.00 70.25 222 MET A CA 1
ATOM 1853 C C . MET A 1 222 ? 20.730 12.100 -26.776 1.00 70.25 222 MET A C 1
ATOM 1855 O O . MET A 1 222 ? 20.198 12.791 -27.645 1.00 70.25 222 MET A O 1
ATOM 1859 N N . ASN A 1 223 ? 20.574 12.358 -25.468 1.00 70.75 223 ASN A N 1
ATOM 1860 C CA . ASN A 1 223 ? 19.728 13.410 -24.898 1.00 70.75 223 ASN A CA 1
ATOM 1861 C C . ASN A 1 223 ? 18.313 13.407 -25.501 1.00 70.75 223 ASN A C 1
ATOM 1863 O O . ASN A 1 223 ? 17.801 14.417 -26.005 1.00 70.75 223 ASN A O 1
ATOM 1867 N N . VAL A 1 224 ? 17.700 12.223 -25.530 1.00 69.19 224 VAL A N 1
ATOM 1868 C CA . VAL A 1 224 ? 16.420 12.036 -26.204 1.00 69.19 224 VAL A CA 1
ATOM 1869 C C . VAL A 1 224 ? 15.307 12.776 -25.464 1.00 69.19 224 VAL A C 1
ATOM 1871 O O . VAL A 1 224 ? 15.174 12.706 -24.243 1.00 69.19 224 VAL A O 1
ATOM 1874 N N . ARG A 1 225 ? 14.459 13.490 -26.217 1.00 68.94 225 ARG A N 1
ATOM 1875 C CA . ARG A 1 225 ? 13.319 14.216 -25.643 1.00 68.94 225 ARG A CA 1
ATOM 1876 C C . ARG A 1 225 ? 12.351 13.255 -24.952 1.00 68.94 225 ARG A C 1
ATOM 1878 O O . ARG A 1 225 ? 11.855 12.318 -25.576 1.00 68.94 225 ARG A O 1
ATOM 1885 N N . LEU A 1 226 ? 12.021 13.579 -23.703 1.00 75.94 226 LEU A N 1
ATOM 1886 C CA . LEU A 1 226 ? 11.012 12.887 -22.905 1.00 75.94 226 LEU A CA 1
ATOM 1887 C C . LEU A 1 226 ? 9.650 12.899 -23.614 1.00 75.94 226 LEU A C 1
ATOM 1889 O O . LEU A 1 226 ? 9.204 13.933 -24.128 1.00 75.94 226 LEU A O 1
ATOM 1893 N N . ILE A 1 227 ? 8.982 11.747 -23.632 1.00 75.94 227 ILE A N 1
ATOM 1894 C CA . ILE A 1 227 ? 7.644 11.617 -24.216 1.00 75.94 227 ILE A CA 1
ATOM 1895 C C . ILE A 1 227 ? 6.627 12.318 -23.316 1.00 75.94 227 ILE A C 1
ATOM 1897 O O . ILE A 1 227 ? 6.562 12.078 -22.113 1.00 75.94 227 ILE A O 1
ATOM 1901 N N . ARG A 1 228 ? 5.807 13.184 -23.918 1.00 68.44 228 ARG A N 1
ATOM 1902 C CA . ARG A 1 228 ? 4.686 13.840 -23.238 1.00 68.44 228 ARG A CA 1
ATOM 1903 C C . ARG A 1 228 ? 3.404 13.025 -23.427 1.00 68.44 228 ARG A C 1
ATOM 1905 O O . ARG A 1 228 ? 3.226 12.463 -24.512 1.00 68.44 228 ARG A O 1
ATOM 1912 N N . PRO A 1 229 ? 2.508 12.986 -22.427 1.00 68.81 229 PRO A N 1
ATOM 1913 C CA . PRO A 1 229 ? 1.176 12.418 -22.603 1.00 68.81 229 PRO A CA 1
ATOM 1914 C C . PRO A 1 229 ? 0.431 13.090 -23.773 1.00 68.81 229 PRO A C 1
ATOM 1916 O O . PRO A 1 229 ? 0.632 14.288 -24.002 1.00 68.81 229 PRO A O 1
ATOM 1919 N N . PRO A 1 230 ? -0.450 12.371 -24.497 1.00 72.19 230 PRO A N 1
ATOM 1920 C CA . PRO A 1 230 ? -0.810 10.954 -24.347 1.00 72.19 230 PRO A CA 1
ATOM 1921 C C . PRO A 1 230 ? 0.137 9.981 -25.082 1.00 72.19 230 PRO A C 1
ATOM 1923 O O . PRO A 1 230 ? 0.709 10.302 -26.127 1.00 72.19 230 PRO A O 1
ATOM 1926 N N . ILE A 1 231 ? 0.258 8.750 -24.564 1.00 76.38 231 ILE A N 1
ATOM 1927 C CA . ILE A 1 231 ? 1.052 7.681 -25.194 1.00 76.38 231 ILE A CA 1
ATOM 1928 C C . ILE A 1 231 ? 0.384 7.226 -26.498 1.00 76.38 231 ILE A C 1
ATOM 1930 O O . ILE A 1 231 ? -0.813 6.931 -26.547 1.00 76.38 231 ILE A O 1
ATOM 1934 N N . LYS A 1 232 ? 1.175 7.101 -27.567 1.00 74.62 232 LYS A N 1
ATOM 1935 C CA . LYS A 1 232 ? 0.737 6.498 -28.827 1.00 74.62 232 LYS A CA 1
ATOM 1936 C C . LYS A 1 232 ? 0.651 4.984 -28.650 1.00 74.62 232 LYS A C 1
ATOM 1938 O O . LYS A 1 232 ? 1.660 4.326 -28.417 1.00 74.62 232 LYS A O 1
ATOM 1943 N N . LYS A 1 233 ? -0.548 4.420 -28.801 1.00 75.12 233 LYS A N 1
ATOM 1944 C CA . LYS A 1 233 ? -0.786 2.970 -28.736 1.00 75.12 233 LYS A CA 1
ATOM 1945 C C . LYS A 1 233 ? -0.279 2.287 -30.012 1.00 75.12 233 LYS A C 1
ATOM 1947 O O . LYS A 1 233 ? -1.037 2.095 -30.959 1.00 75.12 233 LYS A O 1
ATOM 1952 N N . THR A 1 234 ? 1.011 1.962 -30.064 1.00 77.12 234 THR A N 1
ATOM 1953 C CA . THR A 1 234 ? 1.592 1.190 -31.173 1.00 77.12 234 THR A CA 1
ATOM 1954 C C . THR A 1 234 ? 1.223 -0.293 -31.057 1.00 77.12 234 THR A C 1
ATOM 1956 O O . THR A 1 234 ? 0.887 -0.787 -29.980 1.00 77.12 234 THR A O 1
ATOM 1959 N N . ASN A 1 235 ? 1.302 -1.040 -32.165 1.00 75.75 235 ASN A N 1
ATOM 1960 C CA . ASN A 1 235 ? 1.024 -2.484 -32.173 1.00 75.75 235 ASN A CA 1
ATOM 1961 C C . ASN A 1 235 ? 1.901 -3.263 -31.183 1.00 75.75 235 ASN A C 1
ATOM 1963 O O . ASN A 1 235 ? 1.464 -4.280 -30.648 1.00 75.75 235 ASN A O 1
ATOM 1967 N N . LEU A 1 236 ? 3.124 -2.789 -30.944 1.00 74.25 236 LEU A N 1
ATOM 1968 C CA . LEU A 1 236 ? 4.062 -3.420 -30.028 1.00 74.25 236 LEU A CA 1
ATOM 1969 C C . LEU A 1 236 ? 3.651 -3.198 -28.567 1.00 74.25 236 LEU A C 1
ATOM 1971 O O . LEU A 1 236 ? 3.662 -4.146 -27.788 1.00 74.25 236 LEU A O 1
ATOM 1975 N N . ILE A 1 237 ? 3.178 -1.994 -28.234 1.00 76.56 237 ILE A N 1
ATOM 1976 C CA . ILE A 1 237 ? 2.624 -1.671 -26.911 1.00 76.56 237 ILE A CA 1
ATOM 1977 C C . ILE A 1 237 ? 1.327 -2.447 -26.647 1.00 76.56 237 ILE A C 1
ATOM 1979 O O . ILE A 1 237 ? 1.110 -2.946 -25.548 1.00 76.56 237 ILE A O 1
ATOM 1983 N N . LEU A 1 238 ? 0.471 -2.588 -27.664 1.00 75.94 238 LEU A N 1
ATOM 1984 C CA . LEU A 1 238 ? -0.816 -3.273 -27.527 1.00 75.94 238 LEU A CA 1
ATOM 1985 C C . LEU A 1 238 ? -0.683 -4.794 -27.400 1.00 75.94 238 LEU A C 1
ATOM 1987 O O . LEU A 1 238 ? -1.465 -5.403 -26.675 1.00 75.94 238 LEU A O 1
ATOM 1991 N N . LYS A 1 239 ? 0.266 -5.421 -28.106 1.00 80.81 239 LYS A N 1
ATOM 1992 C CA . LYS A 1 239 ? 0.391 -6.889 -28.154 1.00 80.81 239 LYS A CA 1
ATOM 1993 C C . LYS A 1 239 ? 1.346 -7.465 -27.110 1.00 80.81 239 LYS A C 1
ATOM 1995 O O . LYS A 1 239 ? 1.197 -8.628 -26.750 1.00 80.81 239 LYS A O 1
ATOM 2000 N N . ASN A 1 240 ? 2.331 -6.697 -26.649 1.00 83.56 240 ASN A N 1
ATOM 2001 C CA . ASN A 1 240 ? 3.325 -7.193 -25.704 1.00 83.56 240 ASN A CA 1
ATOM 2002 C C . ASN A 1 240 ? 2.878 -6.951 -24.256 1.00 83.56 240 ASN A C 1
ATOM 2004 O O . ASN A 1 240 ? 2.705 -5.811 -23.830 1.00 83.56 240 ASN A O 1
ATOM 2008 N N . VAL A 1 241 ? 2.761 -8.036 -23.486 1.00 85.44 241 VAL A N 1
ATOM 2009 C CA . VAL A 1 241 ? 2.368 -8.018 -22.069 1.00 85.44 241 VAL A CA 1
ATOM 2010 C C . VAL A 1 241 ? 3.268 -7.097 -21.240 1.00 85.44 241 VAL A C 1
ATOM 2012 O O . VAL A 1 241 ? 2.768 -6.334 -20.418 1.00 85.44 241 VAL A O 1
ATOM 2015 N N . ASN A 1 242 ? 4.580 -7.090 -21.493 1.00 86.31 242 ASN A N 1
ATOM 2016 C CA . ASN A 1 242 ? 5.511 -6.260 -20.731 1.00 86.31 242 ASN A CA 1
ATOM 2017 C C . ASN A 1 242 ? 5.206 -4.764 -20.909 1.00 86.31 242 ASN A C 1
ATOM 2019 O O . ASN A 1 242 ? 5.184 -4.007 -19.938 1.00 86.31 242 ASN A O 1
ATOM 2023 N N . PHE A 1 243 ? 4.918 -4.341 -22.145 1.00 84.00 243 PHE A N 1
ATOM 2024 C CA . PHE A 1 243 ? 4.583 -2.949 -22.436 1.00 84.00 243 PHE A CA 1
ATOM 2025 C C . PHE A 1 243 ? 3.210 -2.556 -21.887 1.00 84.00 243 PHE A C 1
ATOM 2027 O O . PHE A 1 243 ? 3.049 -1.415 -21.470 1.00 84.00 243 PHE A O 1
ATOM 2034 N N . GLN A 1 244 ? 2.254 -3.488 -21.800 1.00 85.62 244 GLN A N 1
ATOM 2035 C CA . GLN A 1 244 ? 0.965 -3.230 -21.150 1.00 85.62 244 GLN A CA 1
ATOM 2036 C C . GLN A 1 244 ? 1.131 -2.910 -19.656 1.00 85.62 244 GLN A C 1
ATOM 2038 O O . GLN A 1 244 ? 0.529 -1.956 -19.158 1.00 85.62 244 GLN A O 1
ATOM 2043 N N . TYR A 1 245 ? 1.966 -3.664 -18.932 1.00 86.38 245 TYR A N 1
ATOM 2044 C CA . TYR A 1 245 ? 2.268 -3.368 -17.526 1.00 86.38 245 TYR A CA 1
ATOM 2045 C C . TYR A 1 245 ? 3.036 -2.052 -17.365 1.00 86.38 245 TYR A C 1
ATOM 2047 O O . TYR A 1 245 ? 2.724 -1.279 -16.461 1.00 86.38 245 TYR A O 1
ATOM 2055 N N . ALA A 1 246 ? 3.965 -1.746 -18.275 1.00 85.69 246 ALA A N 1
ATOM 2056 C CA . ALA A 1 246 ? 4.657 -0.459 -18.291 1.00 85.69 246 ALA A CA 1
ATOM 2057 C C . ALA A 1 246 ? 3.696 0.722 -18.535 1.00 85.69 246 ALA A C 1
ATOM 2059 O O . ALA A 1 246 ? 3.811 1.747 -17.869 1.00 85.69 246 ALA A O 1
ATOM 2060 N N . THR A 1 247 ? 2.709 0.579 -19.430 1.00 84.88 247 THR A N 1
ATOM 2061 C CA . THR A 1 247 ? 1.688 1.619 -19.646 1.00 84.88 247 THR A CA 1
ATOM 2062 C C . THR A 1 247 ? 0.768 1.798 -18.445 1.00 84.88 247 THR A C 1
ATOM 2064 O O . THR A 1 247 ? 0.463 2.928 -18.095 1.00 84.88 247 THR A O 1
ATOM 2067 N N . LYS A 1 248 ? 0.392 0.714 -17.753 1.00 86.12 248 LYS A N 1
ATOM 2068 C CA . LYS A 1 248 ? -0.391 0.818 -16.511 1.00 86.12 248 LYS A CA 1
ATOM 2069 C C . LYS A 1 248 ? 0.372 1.569 -15.423 1.00 86.12 248 LYS A C 1
ATOM 2071 O O . LYS A 1 248 ? -0.209 2.410 -14.750 1.00 86.12 248 LYS A O 1
ATOM 2076 N N . LEU A 1 249 ? 1.670 1.286 -15.271 1.00 86.75 249 LEU A N 1
ATOM 2077 C CA . LEU A 1 249 ? 2.519 2.027 -14.340 1.00 86.75 249 LEU A CA 1
ATOM 2078 C C . LEU A 1 249 ? 2.623 3.502 -14.737 1.00 86.75 249 LEU A C 1
ATOM 2080 O O . LEU A 1 249 ? 2.582 4.370 -13.875 1.00 86.75 249 LEU A O 1
ATOM 2084 N N . TRP A 1 250 ? 2.755 3.788 -16.033 1.00 86.06 250 TRP A N 1
ATOM 2085 C CA . TRP A 1 250 ? 2.780 5.160 -16.525 1.00 86.06 250 TRP A CA 1
ATOM 2086 C C . TRP A 1 250 ? 1.507 5.921 -16.155 1.00 86.06 250 TRP A C 1
ATOM 2088 O O . TRP A 1 250 ? 1.605 7.012 -15.599 1.00 86.06 250 TRP A O 1
ATOM 2098 N N . ASP A 1 251 ? 0.338 5.349 -16.452 1.00 84.69 251 ASP A N 1
ATOM 2099 C CA . ASP A 1 251 ? -0.954 5.975 -16.163 1.00 84.69 251 ASP A CA 1
ATOM 2100 C C . ASP A 1 251 ? -1.104 6.214 -14.653 1.00 84.69 251 ASP A C 1
ATOM 2102 O O . ASP A 1 251 ? -1.407 7.330 -14.238 1.00 84.69 251 ASP A O 1
ATOM 2106 N N . TYR A 1 252 ? -0.731 5.226 -13.830 1.00 84.50 252 TYR A N 1
ATOM 2107 C CA . TYR A 1 252 ? -0.710 5.352 -12.371 1.00 84.50 252 TYR A CA 1
ATOM 2108 C C . TYR A 1 252 ? 0.203 6.490 -11.886 1.00 84.50 252 TYR A C 1
ATOM 2110 O O . TYR A 1 252 ? -0.197 7.318 -11.071 1.00 84.50 252 TYR A O 1
ATOM 2118 N N . ILE A 1 253 ? 1.434 6.573 -12.403 1.00 83.38 253 ILE A N 1
ATOM 2119 C CA . ILE A 1 253 ? 2.371 7.643 -12.039 1.00 83.38 253 ILE A CA 1
ATOM 2120 C C . ILE A 1 253 ? 1.812 9.009 -12.442 1.00 83.38 253 ILE A C 1
ATOM 2122 O O . ILE A 1 253 ? 2.002 9.957 -11.694 1.00 83.38 253 ILE A O 1
ATOM 2126 N N . GLN A 1 254 ? 1.144 9.133 -13.593 1.00 79.94 254 GLN A N 1
ATOM 2127 C CA . GLN A 1 254 ? 0.554 10.403 -14.029 1.00 79.94 254 GLN A CA 1
ATOM 2128 C C . GLN A 1 254 ? -0.628 10.824 -13.148 1.00 79.94 254 GLN A C 1
ATOM 2130 O O . GLN A 1 254 ? -0.697 11.985 -12.757 1.00 79.94 254 GLN A O 1
ATOM 2135 N N . GLU A 1 255 ? -1.522 9.898 -12.799 1.00 78.00 255 GLU A N 1
ATOM 2136 C CA . GLU A 1 255 ? -2.680 10.172 -11.934 1.00 78.00 255 GLU A CA 1
ATOM 2137 C C . GLU A 1 255 ? -2.265 10.546 -10.501 1.00 78.00 255 GLU A C 1
ATOM 2139 O O . GLU A 1 255 ? -2.881 11.411 -9.877 1.00 78.00 255 GLU A O 1
ATOM 2144 N N . HIS A 1 256 ? -1.181 9.948 -9.998 1.00 73.56 256 HIS A N 1
ATOM 2145 C CA . HIS A 1 256 ? -0.679 10.166 -8.638 1.00 73.56 256 HIS A CA 1
ATOM 2146 C C . HIS A 1 256 ? 0.534 11.112 -8.552 1.00 73.56 256 HIS A C 1
ATOM 2148 O O . HIS A 1 256 ? 1.110 11.267 -7.472 1.00 73.56 256 HIS A O 1
ATOM 2154 N N . LEU A 1 257 ? 0.948 11.754 -9.656 1.00 66.19 257 LEU A N 1
ATOM 2155 C CA . LEU A 1 257 ? 2.069 12.708 -9.643 1.00 66.19 257 LEU A CA 1
ATOM 2156 C C . LEU A 1 257 ? 1.702 14.010 -8.920 1.00 66.19 257 LEU A C 1
ATOM 2158 O O . LEU A 1 257 ? 2.540 14.577 -8.213 1.00 66.19 257 LEU A O 1
ATOM 2162 N N . ASP A 1 258 ? 0.463 14.462 -9.142 1.00 57.00 258 ASP A N 1
ATOM 2163 C CA . ASP A 1 258 ? -0.102 15.703 -8.602 1.00 57.00 258 ASP A CA 1
ATOM 2164 C C . ASP A 1 258 ? -0.949 15.442 -7.345 1.00 57.00 258 ASP A C 1
ATOM 2166 O O . ASP A 1 258 ? -0.970 16.269 -6.432 1.00 57.00 258 ASP A O 1
ATOM 2170 N N . ASN A 1 259 ? -1.563 14.256 -7.243 1.00 56.00 259 ASN A N 1
ATOM 2171 C CA . ASN A 1 259 ? -2.247 13.788 -6.037 1.00 56.00 259 ASN A CA 1
ATOM 2172 C C . ASN A 1 259 ? -1.237 13.176 -5.059 1.00 56.00 259 ASN A C 1
ATOM 2174 O O . ASN A 1 259 ? -1.124 11.959 -4.885 1.00 56.00 259 ASN A O 1
ATOM 2178 N N . LEU A 1 260 ? -0.487 14.051 -4.394 1.00 56.19 260 LEU A N 1
ATOM 2179 C CA . LEU A 1 260 ? 0.107 13.735 -3.100 1.00 56.19 260 LEU A CA 1
ATOM 2180 C C . LEU A 1 260 ? -1.022 13.786 -2.070 1.00 56.19 260 LEU A C 1
ATOM 2182 O O . LEU A 1 260 ? -1.108 14.752 -1.311 1.00 56.19 260 LEU A O 1
ATOM 2186 N N . ASP A 1 261 ? -1.926 12.803 -2.103 1.00 54.81 261 ASP A N 1
ATOM 2187 C CA . ASP A 1 261 ? -2.974 12.708 -1.094 1.00 54.81 261 ASP A CA 1
ATOM 2188 C C . ASP A 1 261 ? -2.296 12.739 0.275 1.00 54.81 261 ASP A C 1
ATOM 2190 O O . ASP A 1 261 ? -1.434 11.918 0.608 1.00 54.81 261 ASP A O 1
ATOM 2194 N N . GLY A 1 262 ? -2.609 13.798 1.021 1.00 53.34 262 GLY A N 1
ATOM 2195 C CA . GLY A 1 262 ? -2.096 13.989 2.360 1.00 53.34 262 GLY A CA 1
ATOM 2196 C C . GLY A 1 262 ? -2.531 12.830 3.256 1.00 53.34 262 GLY A C 1
ATOM 2197 O O . GLY A 1 262 ? -3.407 12.040 2.899 1.00 53.34 262 GLY A O 1
ATOM 2198 N N . PRO A 1 263 ? -1.936 12.712 4.446 1.00 57.44 263 PRO A N 1
ATOM 2199 C CA . PRO A 1 263 ? -2.358 11.689 5.385 1.00 57.44 263 PRO A CA 1
ATOM 220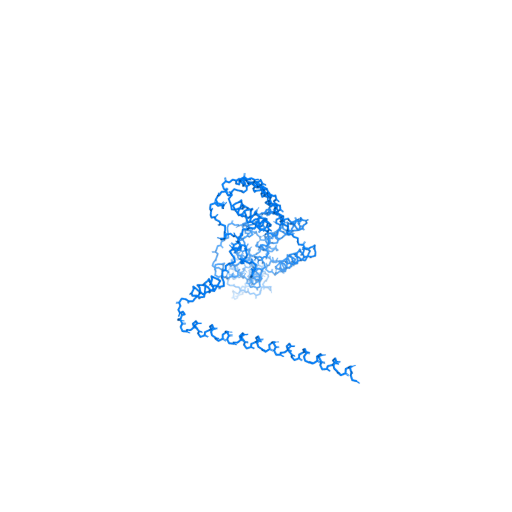0 C C . PRO A 1 263 ? -3.862 11.757 5.636 1.00 57.44 263 PRO A C 1
ATOM 2202 O O . PRO A 1 263 ? -4.421 12.844 5.780 1.00 57.44 263 PRO A O 1
ATOM 2205 N N . SER A 1 264 ? -4.509 10.591 5.696 1.00 60.62 264 SER A N 1
ATOM 2206 C CA . SER A 1 264 ? -5.923 10.499 6.048 1.00 60.62 264 SER A CA 1
ATOM 2207 C C . SER A 1 264 ? -6.079 10.894 7.514 1.00 60.62 264 SER A C 1
ATOM 2209 O O . SER A 1 264 ? -5.849 10.082 8.414 1.00 60.62 264 SER A O 1
ATOM 2211 N N . THR A 1 265 ? -6.398 12.168 7.727 1.00 63.03 265 THR A N 1
ATOM 2212 C CA . THR A 1 265 ? -6.716 12.755 9.026 1.00 63.03 265 THR A CA 1
ATOM 2213 C C . THR A 1 265 ? -8.215 12.986 9.106 1.00 63.03 265 THR A C 1
ATOM 2215 O O . THR A 1 265 ? -8.784 13.721 8.298 1.00 63.03 265 THR A O 1
ATOM 2218 N N . GLU A 1 266 ? -8.851 12.373 10.089 1.00 73.06 266 GLU A N 1
ATOM 2219 C CA . GLU A 1 266 ? -10.270 12.493 10.360 1.00 73.06 266 GLU A CA 1
ATOM 2220 C C . GLU A 1 266 ? -10.449 12.824 11.841 1.00 73.06 266 GLU A C 1
ATOM 2222 O O . GLU A 1 266 ? -10.224 11.994 12.720 1.00 73.06 266 GLU A O 1
ATOM 2227 N N . HIS A 1 267 ? -10.874 14.058 12.104 1.00 81.00 267 HIS A N 1
ATOM 2228 C CA . HIS A 1 267 ? -11.320 14.489 13.421 1.00 81.00 267 HIS A CA 1
ATOM 2229 C C . HIS A 1 267 ? -12.824 14.727 13.342 1.00 81.00 267 HIS A C 1
ATOM 2231 O O . HIS A 1 267 ? -13.277 15.654 12.665 1.00 81.00 267 HIS A O 1
ATOM 2237 N N . LYS A 1 268 ? -13.607 13.869 13.995 1.00 82.50 268 LYS A N 1
ATOM 2238 C CA . LYS A 1 268 ? -15.067 13.985 14.039 1.00 82.50 268 LYS A CA 1
ATOM 2239 C C . LYS A 1 268 ? -15.548 13.991 15.475 1.00 82.50 268 LYS A C 1
ATOM 2241 O O . LYS A 1 268 ? -15.245 13.087 16.245 1.00 82.50 268 LYS A O 1
ATOM 2246 N N . GLU A 1 269 ? -16.354 14.987 15.796 1.00 85.44 269 GLU A N 1
ATOM 2247 C CA . GLU A 1 269 ? -17.077 15.088 17.054 1.00 85.44 269 GLU A CA 1
ATOM 2248 C C . GLU A 1 269 ? -18.549 15.293 16.717 1.00 85.44 269 GLU A C 1
ATOM 2250 O O . GLU A 1 269 ? -18.912 16.271 16.062 1.00 85.44 269 GLU A O 1
ATOM 2255 N N . TYR A 1 270 ? -19.389 14.340 17.105 1.00 85.12 270 TYR A N 1
ATOM 2256 C CA . TYR A 1 270 ? -20.822 14.413 16.853 1.00 85.12 270 TYR A CA 1
ATOM 2257 C C . TYR A 1 270 ? -21.614 13.703 17.946 1.00 85.12 270 TYR A C 1
ATOM 2259 O O . TYR A 1 270 ? -21.087 12.890 18.712 1.00 85.12 270 TYR A O 1
ATOM 2267 N N . ILE A 1 271 ? -22.890 14.063 18.033 1.00 80.94 271 ILE A N 1
ATOM 2268 C CA . ILE A 1 271 ? -23.872 13.349 18.840 1.00 80.94 271 ILE A CA 1
ATOM 2269 C C . ILE A 1 271 ? -24.531 12.340 17.910 1.00 80.94 271 ILE A C 1
ATOM 2271 O O . ILE A 1 271 ? -25.026 12.716 16.850 1.00 80.94 271 ILE A O 1
ATOM 2275 N N . ASP A 1 272 ? -24.478 11.069 18.284 1.00 83.00 272 ASP A N 1
ATOM 2276 C CA . ASP A 1 272 ? -25.159 10.009 17.556 1.00 83.00 272 ASP A CA 1
ATOM 2277 C C . ASP A 1 272 ? -26.616 9.948 18.012 1.00 83.00 272 ASP A C 1
ATOM 2279 O O . ASP A 1 272 ? -26.890 9.819 19.206 1.00 83.00 272 ASP A O 1
ATOM 2283 N N . GLU A 1 273 ? -27.543 10.068 17.066 1.00 81.50 273 GLU A N 1
ATOM 2284 C CA . GLU A 1 273 ? -28.985 9.926 17.312 1.00 81.50 273 GLU A CA 1
ATOM 2285 C C . GLU A 1 273 ? -29.549 8.613 16.745 1.00 81.50 273 GLU A C 1
ATOM 2287 O O . GLU A 1 273 ? -30.704 8.276 17.011 1.00 81.50 273 GLU A O 1
ATOM 2292 N N . ASP A 1 274 ? -28.721 7.854 16.024 1.00 80.12 274 ASP A N 1
ATOM 2293 C CA . ASP A 1 274 ? -29.111 6.664 15.279 1.00 80.12 274 ASP A CA 1
ATOM 2294 C C . ASP A 1 274 ? -28.776 5.385 16.071 1.00 80.12 274 ASP A C 1
ATOM 2296 O O . ASP A 1 274 ? -29.409 5.054 17.076 1.00 80.12 274 ASP A O 1
ATOM 2300 N N . ILE A 1 275 ? -27.786 4.623 15.607 1.00 82.44 275 ILE A N 1
ATOM 2301 C CA . ILE A 1 275 ? -27.564 3.234 16.017 1.00 82.44 275 ILE A CA 1
ATOM 2302 C C . ILE A 1 275 ? -26.880 3.155 17.382 1.00 82.44 275 ILE A C 1
ATOM 2304 O O . ILE A 1 275 ? -27.265 2.338 18.220 1.00 82.44 275 ILE A O 1
ATOM 2308 N N . ILE A 1 276 ? -25.856 3.977 17.630 1.00 84.19 276 ILE A N 1
ATOM 2309 C CA . ILE A 1 276 ? -25.067 3.883 18.864 1.00 84.19 276 ILE A CA 1
ATOM 2310 C C . ILE A 1 276 ? -25.904 4.338 20.051 1.00 84.19 276 ILE A C 1
ATOM 2312 O O . ILE A 1 276 ? -25.856 3.702 21.107 1.00 84.19 276 ILE A O 1
ATOM 2316 N N . LYS A 1 277 ? -26.719 5.382 19.876 1.00 85.50 277 LYS A N 1
ATOM 2317 C CA . LYS A 1 277 ? -27.676 5.796 20.902 1.00 85.50 277 LYS A CA 1
ATOM 2318 C C . LYS A 1 277 ? -28.703 4.706 21.205 1.00 85.50 277 LYS A C 1
ATOM 2320 O O . LYS A 1 277 ? -28.865 4.381 22.376 1.00 85.50 277 LYS A O 1
ATOM 2325 N N . GLN A 1 278 ? -29.337 4.108 20.194 1.00 81.12 278 GLN A N 1
ATOM 2326 C CA . GLN A 1 278 ? -30.332 3.042 20.397 1.00 81.12 278 GLN A CA 1
ATOM 2327 C C . GLN A 1 278 ? -29.748 1.838 21.147 1.00 81.12 278 GLN A C 1
ATOM 2329 O O . GLN A 1 278 ? -30.296 1.415 22.163 1.00 81.12 278 GLN A O 1
ATOM 2334 N N . ILE A 1 279 ? -28.583 1.344 20.715 1.00 81.62 279 ILE A N 1
ATOM 2335 C CA . ILE A 1 279 ? -27.892 0.232 21.385 1.00 81.62 279 ILE A CA 1
ATOM 2336 C C . ILE A 1 279 ? -27.503 0.604 22.826 1.00 81.62 279 ILE A C 1
ATOM 2338 O O . ILE A 1 279 ? -27.590 -0.227 23.733 1.00 81.62 279 ILE A O 1
ATOM 2342 N N . SER A 1 280 ? -27.077 1.848 23.063 1.00 85.25 280 SER A N 1
ATOM 2343 C CA . SER A 1 280 ? -26.723 2.313 24.410 1.00 85.25 280 SER A CA 1
ATOM 2344 C C . SER A 1 280 ? -27.953 2.446 25.317 1.00 85.25 280 SER A C 1
ATOM 2346 O O . SER A 1 280 ? -27.865 2.104 26.494 1.00 85.25 280 SER A O 1
ATOM 2348 N N . ASP A 1 281 ? -29.101 2.870 24.776 1.00 83.44 281 ASP A N 1
ATOM 2349 C CA . ASP A 1 281 ? -30.390 2.941 25.479 1.00 83.44 281 ASP A CA 1
ATOM 2350 C C . ASP A 1 281 ? -30.879 1.537 25.897 1.00 83.44 281 ASP A C 1
ATOM 2352 O O . ASP A 1 281 ? -31.282 1.329 27.044 1.00 83.44 281 ASP A O 1
ATOM 2356 N N . GLU A 1 282 ? -30.760 0.541 25.013 1.00 81.00 282 GLU A N 1
ATOM 2357 C CA . GLU A 1 282 ? -31.043 -0.867 25.334 1.00 81.00 282 GLU A CA 1
ATOM 2358 C C . GLU A 1 282 ? -30.079 -1.431 26.384 1.00 81.00 282 GLU A C 1
ATOM 2360 O O . GLU A 1 282 ? -30.498 -2.109 27.325 1.00 81.00 282 GLU A O 1
ATOM 2365 N N . THR A 1 283 ? -28.788 -1.113 26.265 1.00 82.88 283 THR A N 1
ATOM 2366 C CA . THR A 1 283 ? -27.769 -1.535 27.236 1.00 82.88 283 THR A CA 1
ATOM 2367 C C . THR A 1 283 ? -28.043 -0.933 28.614 1.00 82.88 283 THR A C 1
ATOM 2369 O O . THR A 1 283 ? -27.969 -1.640 29.616 1.00 82.88 283 THR A O 1
ATOM 2372 N N . PHE A 1 284 ? -28.459 0.336 28.675 1.00 86.44 284 PHE A N 1
ATOM 2373 C CA . PHE A 1 284 ? -28.853 0.985 29.924 1.00 86.44 284 PHE A CA 1
ATOM 2374 C C . PHE A 1 284 ? -30.014 0.254 30.608 1.00 86.44 284 PHE A C 1
ATOM 2376 O O . PHE A 1 284 ? -29.997 0.055 31.825 1.00 86.44 284 PHE A O 1
ATOM 2383 N N . PHE A 1 285 ? -31.009 -0.193 29.840 1.00 83.00 285 PHE A N 1
ATOM 2384 C CA . PHE A 1 285 ? -32.101 -0.988 30.393 1.00 83.00 285 PHE A CA 1
ATOM 2385 C C . PHE A 1 285 ? -31.623 -2.346 30.925 1.00 83.00 285 PHE A C 1
ATOM 2387 O O . PHE A 1 285 ? -32.037 -2.766 32.005 1.00 83.00 285 PHE A O 1
ATOM 2394 N N . ILE A 1 286 ? -30.718 -3.017 30.211 1.00 80.38 286 ILE A N 1
ATOM 2395 C CA . ILE A 1 286 ? -30.115 -4.274 30.669 1.00 80.38 286 ILE A CA 1
ATOM 2396 C C . ILE A 1 286 ? -29.349 -4.067 31.983 1.00 80.38 286 ILE A C 1
ATOM 2398 O O . ILE A 1 286 ? -29.512 -4.858 32.915 1.00 80.38 286 ILE A O 1
ATOM 2402 N N . ASP A 1 287 ? -28.570 -2.991 32.097 1.00 82.44 287 ASP A N 1
ATOM 2403 C CA . ASP A 1 287 ? -27.848 -2.639 33.323 1.00 82.44 287 ASP A CA 1
ATOM 2404 C C . ASP A 1 287 ? -28.814 -2.343 34.485 1.00 82.44 287 ASP A C 1
ATOM 2406 O O . ASP A 1 287 ? -28.575 -2.751 35.628 1.00 82.44 287 ASP A O 1
ATOM 2410 N N . TYR A 1 288 ? -29.956 -1.709 34.195 1.00 83.81 288 TYR A N 1
ATOM 2411 C CA . TYR A 1 288 ? -31.039 -1.523 35.160 1.00 83.81 288 TYR A CA 1
ATOM 2412 C C . TYR A 1 288 ? -31.659 -2.858 35.614 1.00 83.81 288 TYR A C 1
ATOM 2414 O O . TYR A 1 288 ? -31.850 -3.091 36.810 1.00 83.81 288 TYR A O 1
ATOM 2422 N N . LEU A 1 289 ? -31.941 -3.784 34.696 1.00 80.00 289 LEU A N 1
ATOM 2423 C CA . LEU A 1 289 ? -32.437 -5.112 35.066 1.00 80.00 289 LEU A CA 1
ATOM 2424 C C . LEU A 1 289 ? -31.416 -5.873 35.917 1.00 80.00 289 LEU A C 1
ATOM 2426 O O . LEU A 1 289 ? -31.788 -6.499 36.913 1.00 80.00 289 LEU A O 1
ATOM 2430 N N . ALA A 1 290 ? -30.132 -5.775 35.568 1.00 81.38 290 ALA A N 1
ATOM 2431 C CA . ALA A 1 290 ? -29.046 -6.392 36.313 1.00 81.38 290 ALA A CA 1
ATOM 2432 C C . ALA A 1 290 ? -28.986 -5.871 37.756 1.00 81.38 290 ALA A C 1
ATOM 2434 O O . ALA A 1 290 ? -28.936 -6.683 38.684 1.00 81.38 290 ALA A O 1
ATOM 2435 N N . ILE A 1 291 ? -29.067 -4.553 37.982 1.00 80.75 291 ILE A N 1
ATOM 2436 C CA . ILE A 1 291 ? -29.057 -4.003 39.347 1.00 80.75 291 ILE A CA 1
ATOM 2437 C C . ILE A 1 291 ? -30.328 -4.377 40.123 1.00 80.75 291 ILE A C 1
ATOM 2439 O O . ILE A 1 291 ? -30.257 -4.699 41.310 1.00 80.75 291 ILE A O 1
ATOM 2443 N N . ASN A 1 292 ? -31.474 -4.471 39.447 1.00 77.06 292 ASN A N 1
ATOM 2444 C CA . ASN A 1 292 ? -32.732 -4.905 40.054 1.00 77.06 292 ASN A CA 1
ATOM 2445 C C . ASN A 1 292 ? -32.747 -6.372 40.495 1.00 77.06 292 ASN A C 1
ATOM 2447 O O . ASN A 1 292 ? -33.507 -6.730 41.402 1.00 77.06 292 ASN A O 1
ATOM 2451 N N . THR A 1 293 ? -31.885 -7.230 39.940 1.00 72.25 293 THR A N 1
ATOM 2452 C CA . THR A 1 293 ? -31.723 -8.599 40.466 1.00 72.25 293 THR A CA 1
ATOM 2453 C C . THR A 1 293 ? -31.269 -8.616 41.929 1.00 72.25 293 THR A C 1
ATOM 2455 O O . THR A 1 293 ? -31.568 -9.563 42.659 1.00 72.25 293 THR A O 1
ATOM 2458 N N . LEU A 1 294 ? -30.603 -7.552 42.395 1.00 73.19 294 LEU A N 1
ATOM 2459 C CA . LEU A 1 294 ? -30.201 -7.399 43.792 1.00 73.19 294 LEU A CA 1
ATOM 2460 C C . LEU A 1 294 ? -31.410 -7.139 44.704 1.00 73.19 294 LEU A C 1
ATOM 2462 O O . LEU A 1 294 ? -31.440 -7.629 45.835 1.00 73.19 294 LEU A O 1
ATOM 2466 N N . ASN A 1 295 ? -32.433 -6.442 44.198 1.00 66.12 295 ASN A N 1
ATOM 2467 C CA . ASN A 1 295 ? -33.671 -6.149 44.925 1.00 66.12 295 ASN A CA 1
ATOM 2468 C C . ASN A 1 295 ? -34.572 -7.390 45.060 1.00 66.12 295 ASN A C 1
ATOM 2470 O O . ASN A 1 295 ? -35.188 -7.582 46.110 1.00 66.12 295 ASN A O 1
ATOM 2474 N N . LYS A 1 296 ? -34.563 -8.305 44.072 1.00 56.31 296 LYS A N 1
ATOM 2475 C CA . LYS A 1 296 ? -35.270 -9.607 44.137 1.00 56.31 296 LYS A CA 1
ATOM 2476 C C . LYS A 1 296 ? -34.802 -10.525 45.285 1.00 56.31 296 LYS A C 1
ATOM 2478 O O . LYS A 1 296 ? -35.454 -11.525 45.557 1.00 56.31 296 LYS A O 1
ATOM 2483 N N . ARG A 1 297 ? -33.725 -10.195 46.015 1.00 49.19 297 ARG A N 1
ATOM 2484 C CA . ARG A 1 297 ? -33.315 -10.918 47.239 1.00 49.19 297 ARG A CA 1
ATOM 2485 C C . ARG A 1 297 ? -34.005 -10.441 48.528 1.00 49.19 297 ARG A C 1
ATOM 2487 O O . ARG A 1 297 ? -33.681 -10.966 49.590 1.00 49.19 297 ARG A O 1
ATOM 2494 N N . LYS A 1 298 ? -34.916 -9.456 48.477 1.00 43.69 298 LYS A N 1
ATOM 2495 C CA . LYS A 1 298 ? -35.564 -8.875 49.675 1.00 43.69 298 LYS A CA 1
ATOM 2496 C C . LYS A 1 298 ? -37.097 -8.875 49.691 1.00 43.69 298 LYS A C 1
ATOM 2498 O O . LYS A 1 298 ? -37.674 -8.258 50.580 1.00 43.69 298 LYS A O 1
ATOM 2503 N N . SER A 1 299 ? -37.767 -9.583 48.788 1.00 37.88 299 SER A N 1
ATOM 2504 C CA . SER A 1 299 ? -39.219 -9.772 48.878 1.00 37.88 299 SER A CA 1
ATOM 2505 C C . SER A 1 299 ? -39.559 -11.244 49.078 1.00 37.88 299 SER A C 1
ATOM 2507 O O . SER A 1 299 ? -39.350 -12.047 48.170 1.00 37.88 299 SER A O 1
ATOM 2509 N N . ASP A 1 300 ? -40.121 -11.565 50.245 1.00 42.81 300 ASP A N 1
ATOM 2510 C CA . ASP A 1 300 ? -40.935 -12.757 50.509 1.00 42.81 300 ASP A CA 1
ATOM 2511 C C . ASP A 1 300 ? -42.170 -12.762 49.590 1.00 42.81 300 ASP A C 1
ATOM 2513 O O . ASP A 1 300 ? -43.301 -12.512 50.003 1.00 42.81 300 ASP A O 1
ATOM 2517 N N . VAL A 1 301 ? -41.952 -13.013 48.304 1.00 40.94 301 VAL A N 1
ATOM 2518 C CA . VAL A 1 301 ? -42.999 -13.319 47.338 1.00 40.94 301 VAL A CA 1
ATOM 2519 C C . VAL A 1 301 ? -42.588 -14.639 46.732 1.00 40.94 301 VAL A C 1
ATOM 2521 O O . VAL A 1 301 ? -41.645 -14.691 45.950 1.00 40.94 301 VAL A O 1
ATOM 2524 N N . THR A 1 302 ? -43.264 -15.687 47.210 1.00 38.22 302 THR A N 1
ATOM 2525 C CA . THR A 1 302 ? -43.431 -16.999 46.578 1.00 38.22 302 THR A CA 1
ATOM 2526 C C . THR A 1 302 ? -42.450 -17.253 45.448 1.00 38.22 302 THR A C 1
ATOM 2528 O O . THR A 1 302 ? -42.673 -16.812 44.322 1.00 38.22 302 THR A O 1
ATOM 2531 N N . ASP A 1 303 ? -41.406 -18.019 45.765 1.00 39.69 303 ASP A N 1
ATOM 2532 C CA . ASP A 1 303 ? -40.740 -18.901 44.819 1.00 39.69 303 ASP A CA 1
ATOM 2533 C C . ASP A 1 303 ? -41.817 -19.542 43.916 1.00 39.69 303 ASP A C 1
ATOM 2535 O O . ASP A 1 303 ? -42.332 -20.620 44.217 1.00 39.69 303 ASP A O 1
ATOM 2539 N N . GLN A 1 304 ? -42.117 -18.947 42.761 1.00 46.56 304 GLN A N 1
ATOM 2540 C CA . GLN A 1 304 ? -42.423 -19.733 41.576 1.00 46.56 304 GLN A CA 1
ATOM 2541 C C . GLN A 1 304 ? -41.094 -20.363 41.161 1.00 46.56 304 GLN A C 1
ATOM 2543 O O . GLN A 1 304 ? -40.470 -20.023 40.160 1.00 46.56 304 GLN A O 1
ATOM 2548 N N . LYS A 1 305 ? -40.618 -21.282 42.010 1.00 46.41 305 LYS A N 1
ATOM 2549 C CA . LYS A 1 305 ? -39.748 -22.357 41.579 1.00 46.41 305 LYS A CA 1
ATOM 2550 C C . LYS A 1 305 ? -40.552 -23.047 40.501 1.00 46.41 305 LYS A C 1
ATOM 2552 O O . LYS A 1 305 ? -41.502 -23.753 40.827 1.00 46.41 305 LYS A O 1
ATOM 2557 N N . MET A 1 306 ? -40.166 -22.793 39.256 1.00 41.88 306 MET A N 1
ATOM 2558 C CA . MET A 1 306 ? -40.536 -23.597 38.105 1.00 41.88 306 MET A CA 1
ATOM 2559 C C . MET A 1 306 ? -40.566 -25.053 38.583 1.00 41.88 306 MET A C 1
ATOM 2561 O O . MET A 1 306 ? -39.558 -25.578 39.081 1.00 41.88 306 MET A O 1
ATOM 2565 N N . THR A 1 307 ? -41.756 -25.639 38.619 1.00 48.53 307 THR A N 1
ATOM 2566 C CA . THR A 1 307 ? -41.949 -26.978 39.164 1.00 48.53 307 THR A CA 1
ATOM 2567 C C . THR A 1 307 ? -41.084 -27.946 38.356 1.00 48.53 307 THR A C 1
ATOM 2569 O O . THR A 1 307 ? -40.706 -27.681 37.212 1.00 48.53 307 THR A O 1
ATOM 2572 N N . LYS A 1 308 ? -40.701 -29.085 38.948 1.00 51.22 308 LYS A N 1
ATOM 2573 C CA . LYS A 1 308 ? -39.885 -30.084 38.229 1.00 51.22 308 LYS A CA 1
ATOM 2574 C C . LYS A 1 308 ? -40.527 -30.482 36.892 1.00 51.22 308 LYS A C 1
ATOM 2576 O O . LYS A 1 308 ? -39.805 -30.843 35.973 1.00 51.22 308 LYS A O 1
ATOM 2581 N N . GLU A 1 309 ? -41.851 -30.400 36.813 1.00 48.59 309 GLU A N 1
ATOM 2582 C CA . GLU A 1 309 ? -42.663 -30.662 35.629 1.00 48.59 309 GLU A CA 1
ATOM 2583 C C . GLU A 1 309 ? -42.481 -29.575 34.559 1.00 48.59 309 GLU A C 1
ATOM 2585 O O . GLU A 1 309 ? -42.099 -29.914 33.444 1.00 48.59 309 GLU A O 1
ATOM 2590 N N . GLU A 1 310 ? -42.583 -28.290 34.907 1.00 50.84 310 GLU A N 1
ATOM 2591 C CA . GLU A 1 310 ? -42.401 -27.165 33.966 1.00 50.84 310 GLU A CA 1
ATOM 2592 C C . GLU A 1 310 ? -40.979 -27.095 33.376 1.00 50.84 310 GLU A C 1
ATOM 2594 O O . GLU A 1 310 ? -40.790 -26.778 32.202 1.00 50.84 310 GLU A O 1
ATOM 2599 N N . ILE A 1 311 ? -39.948 -27.436 34.163 1.00 53.09 311 ILE A N 1
ATOM 2600 C CA . ILE A 1 311 ? -38.559 -27.493 33.664 1.00 53.09 311 ILE A CA 1
ATOM 2601 C C . ILE A 1 311 ? -38.394 -28.630 32.649 1.00 53.09 311 ILE A C 1
ATOM 2603 O O . ILE A 1 311 ? -37.670 -28.493 31.661 1.00 53.09 311 ILE A O 1
ATOM 2607 N N . VAL A 1 312 ? -39.031 -29.773 32.908 1.00 57.62 312 VAL A N 1
ATOM 2608 C CA . VAL A 1 312 ? -38.982 -30.935 32.015 1.00 57.62 312 VAL A CA 1
ATOM 2609 C C . VAL A 1 312 ? -39.769 -30.654 30.738 1.00 57.62 312 VAL A C 1
ATOM 2611 O O . VAL A 1 312 ? -39.276 -30.969 29.658 1.00 57.62 312 VAL A O 1
ATOM 2614 N N . GLU A 1 313 ? -40.926 -30.009 30.848 1.00 58.16 313 GLU A N 1
ATOM 2615 C CA . GLU A 1 313 ? -41.764 -29.602 29.721 1.00 58.16 313 GLU A CA 1
ATOM 2616 C C . GLU A 1 313 ? -41.024 -28.627 28.797 1.00 58.16 313 GLU A C 1
ATOM 2618 O O . GLU A 1 313 ? -40.883 -28.902 27.607 1.00 58.16 313 GLU A O 1
ATOM 2623 N N . TYR A 1 314 ? -40.386 -27.593 29.353 1.00 58.69 314 TYR A N 1
ATOM 2624 C CA . TYR A 1 314 ? -39.552 -26.660 28.589 1.00 58.69 314 TYR A CA 1
ATOM 2625 C C . TYR A 1 314 ? -38.376 -27.346 27.865 1.00 58.69 314 TYR A C 1
ATOM 2627 O O . TYR A 1 314 ? -38.053 -27.036 26.715 1.00 58.69 314 TYR A O 1
ATOM 2635 N N . LEU A 1 315 ? -37.703 -28.301 28.519 1.00 63.22 315 LEU A N 1
ATOM 2636 C CA . LEU A 1 315 ? -36.605 -29.048 27.893 1.00 63.22 315 LEU A CA 1
ATOM 2637 C C . LEU A 1 315 ? -37.099 -29.981 26.779 1.00 63.22 315 LEU A C 1
ATOM 2639 O O . LEU A 1 315 ? -36.385 -30.163 25.789 1.00 63.22 315 LEU A O 1
ATOM 2643 N N . LEU A 1 316 ? -38.296 -30.554 26.929 1.00 65.44 316 LEU A N 1
ATOM 2644 C CA . LEU A 1 316 ? -38.939 -31.394 25.920 1.00 65.44 316 LEU A CA 1
ATOM 2645 C C . LEU A 1 316 ? -39.383 -30.570 24.712 1.00 65.44 316 LEU A C 1
ATOM 2647 O O . LEU A 1 316 ? -39.053 -30.944 23.589 1.00 65.44 316 LEU A O 1
ATOM 2651 N N . GLU A 1 317 ? -40.026 -29.422 24.924 1.00 62.41 317 GLU A N 1
ATOM 2652 C CA . GLU A 1 317 ? -40.368 -28.487 23.848 1.00 62.41 317 GLU A CA 1
ATOM 2653 C C . GLU A 1 317 ? -39.125 -28.070 23.062 1.00 62.41 317 GLU A C 1
ATOM 2655 O O . GLU A 1 317 ? -39.117 -28.088 21.832 1.00 62.41 317 GLU A O 1
ATOM 2660 N N . LYS A 1 318 ? -38.024 -27.769 23.758 1.00 62.97 318 LYS A N 1
ATOM 2661 C CA . LYS A 1 318 ? -36.767 -27.400 23.103 1.00 62.97 318 LYS A CA 1
ATOM 2662 C C . LYS A 1 318 ? -36.156 -28.556 22.303 1.00 62.97 318 LYS A C 1
ATOM 2664 O O . LYS A 1 318 ? -35.577 -28.318 21.247 1.00 62.97 318 LYS A O 1
ATOM 2669 N N . LEU A 1 319 ? -36.263 -29.793 22.791 1.00 63.94 319 LEU A N 1
ATOM 2670 C CA . LEU A 1 319 ? -35.810 -30.994 22.077 1.00 63.94 319 LEU A CA 1
ATOM 2671 C C . LEU A 1 319 ? -36.622 -31.241 20.802 1.00 63.94 319 LEU A C 1
ATOM 2673 O O . LEU A 1 319 ? -36.032 -31.524 19.761 1.00 63.94 319 LEU A O 1
ATOM 2677 N N . ILE A 1 320 ? -37.945 -31.090 20.883 1.00 65.12 320 ILE A N 1
ATOM 2678 C CA . ILE A 1 320 ? -38.867 -31.267 19.755 1.00 65.12 320 ILE A CA 1
ATOM 2679 C C . ILE A 1 320 ? -38.653 -30.159 18.712 1.00 65.12 320 ILE A C 1
ATOM 2681 O O . ILE A 1 320 ? -38.540 -30.444 17.524 1.00 65.12 320 ILE A O 1
ATOM 2685 N N . ASN A 1 321 ? -38.483 -28.908 19.147 1.00 64.25 321 ASN A N 1
ATOM 2686 C CA . ASN A 1 321 ? -38.229 -27.777 18.249 1.00 64.25 321 ASN A CA 1
ATOM 2687 C C . ASN A 1 321 ? -36.859 -27.846 17.552 1.00 64.25 321 ASN A C 1
ATOM 2689 O O . ASN A 1 321 ? -36.701 -27.302 16.462 1.00 64.25 321 ASN A O 1
ATOM 2693 N N . MET A 1 322 ? -35.860 -28.495 18.162 1.00 58.62 322 MET A N 1
ATOM 2694 C CA . MET A 1 322 ? -34.538 -28.668 17.546 1.00 58.62 322 MET A CA 1
ATOM 2695 C C . MET A 1 322 ? -34.506 -29.768 16.476 1.00 58.62 322 MET A C 1
ATOM 2697 O O . MET A 1 322 ? -33.639 -29.710 15.612 1.00 58.62 322 MET A O 1
ATOM 2701 N N . ASN A 1 323 ? -35.424 -30.740 16.510 1.00 56.16 323 ASN A N 1
ATOM 2702 C CA . ASN A 1 323 ? -35.535 -31.801 15.508 1.00 56.16 323 ASN A CA 1
ATOM 2703 C C . ASN A 1 323 ? -37.007 -32.208 15.327 1.00 56.16 323 ASN A C 1
ATOM 2705 O O . ASN A 1 323 ? -37.507 -33.082 16.035 1.00 56.16 323 ASN A O 1
ATOM 2709 N N . ALA A 1 324 ? -37.677 -31.608 14.343 1.00 60.47 324 ALA A N 1
ATOM 2710 C CA . ALA A 1 324 ? -39.102 -31.827 14.080 1.00 60.47 324 ALA A CA 1
ATOM 2711 C C . ALA A 1 324 ? -39.464 -33.271 13.656 1.00 60.47 324 ALA A C 1
ATOM 2713 O O . ALA A 1 324 ? -40.627 -33.656 13.747 1.00 60.47 324 ALA A O 1
ATOM 2714 N N . ASP A 1 325 ? -38.481 -34.075 13.236 1.00 63.66 325 ASP A N 1
ATOM 2715 C CA . ASP A 1 325 ? -38.671 -35.450 12.742 1.00 63.66 325 ASP A CA 1
ATOM 2716 C C . ASP A 1 325 ? -38.498 -36.537 13.825 1.00 63.66 325 ASP A C 1
ATOM 2718 O O . ASP A 1 325 ? -38.545 -37.734 13.529 1.00 63.66 325 ASP A O 1
ATOM 2722 N N . LEU A 1 326 ? -38.259 -36.155 15.086 1.00 64.50 326 LEU A N 1
ATOM 2723 C CA . LEU A 1 326 ? -38.039 -37.111 16.175 1.00 64.50 326 LEU A CA 1
ATOM 2724 C C . LEU A 1 326 ? -39.364 -37.741 16.626 1.00 64.50 326 LEU A C 1
ATOM 2726 O O . LEU A 1 326 ? -40.261 -37.072 17.139 1.00 64.50 326 LEU A O 1
ATOM 2730 N N . THR A 1 327 ? -39.478 -39.059 16.466 1.00 71.50 327 THR A N 1
ATOM 2731 C CA . THR A 1 327 ? -40.675 -39.804 16.882 1.00 71.50 327 THR A CA 1
ATOM 2732 C C . THR A 1 327 ? -40.716 -40.008 18.400 1.00 71.50 327 THR A C 1
ATOM 2734 O O . THR A 1 327 ? -39.686 -40.079 19.076 1.00 71.50 327 THR A O 1
ATOM 2737 N N . LEU A 1 328 ? -41.924 -40.153 18.957 1.00 64.12 328 LEU A N 1
ATOM 2738 C CA . LEU A 1 328 ? -42.140 -40.366 20.396 1.00 64.12 328 LEU A CA 1
ATOM 2739 C C . LEU A 1 328 ? -41.362 -41.584 20.937 1.00 64.12 328 LEU A C 1
ATOM 2741 O O . LEU A 1 328 ? -40.903 -41.573 22.080 1.00 64.12 328 LEU A O 1
ATOM 2745 N N . GLU A 1 329 ? -41.212 -42.630 20.123 1.00 70.69 329 GLU A N 1
ATOM 2746 C CA . GLU A 1 329 ? -40.475 -43.845 20.486 1.00 70.69 329 GLU A CA 1
ATOM 2747 C C . GLU A 1 329 ? -38.975 -43.574 20.633 1.00 70.69 329 GLU A C 1
ATOM 2749 O O . GLU A 1 329 ? -38.389 -43.946 21.647 1.00 70.69 329 GLU A O 1
ATOM 2754 N N . GLN A 1 330 ? -38.382 -42.816 19.709 1.00 68.50 330 GLN A N 1
ATOM 2755 C CA . GLN A 1 330 ? -36.969 -42.431 19.768 1.00 68.50 330 GLN A CA 1
ATOM 2756 C C . GLN A 1 330 ? -36.663 -41.514 20.959 1.00 68.50 330 GLN A C 1
ATOM 2758 O O . GLN A 1 330 ? -35.613 -41.642 21.588 1.00 68.50 330 GLN A O 1
ATOM 2763 N N . ILE A 1 331 ? -37.584 -40.610 21.320 1.00 67.81 331 ILE A N 1
ATOM 2764 C CA . ILE A 1 331 ? -37.431 -39.758 22.510 1.00 67.81 331 ILE A CA 1
ATOM 2765 C C . ILE A 1 331 ? -37.453 -40.611 23.784 1.00 67.81 331 ILE A C 1
ATOM 2767 O O . ILE A 1 331 ? -36.601 -40.435 24.658 1.00 67.81 331 ILE A O 1
ATOM 2771 N N . LYS A 1 332 ? -38.396 -41.555 23.892 1.00 69.06 332 LYS A N 1
ATOM 2772 C CA . LYS A 1 332 ? -38.477 -42.469 25.042 1.00 69.06 332 LYS A CA 1
ATOM 2773 C C . LYS A 1 332 ? -37.231 -43.335 25.168 1.00 69.06 332 LYS A C 1
ATOM 2775 O O . LYS A 1 332 ? -36.738 -43.503 26.281 1.00 69.06 332 LYS A O 1
ATOM 2780 N N . GLU A 1 333 ? -36.711 -43.833 24.051 1.00 74.44 333 GLU A N 1
ATOM 2781 C CA . GLU A 1 333 ? -35.496 -44.641 24.029 1.00 74.44 333 GLU A CA 1
ATOM 2782 C C . GLU A 1 333 ? -34.283 -43.815 24.480 1.00 74.44 333 GLU A C 1
ATOM 2784 O O . GLU A 1 333 ? -33.623 -44.189 25.442 1.00 74.44 333 GLU A O 1
ATOM 2789 N N . LEU A 1 334 ? -34.056 -42.624 23.911 1.00 68.38 334 LEU A N 1
ATOM 2790 C CA . LEU A 1 334 ? -32.938 -41.741 24.282 1.00 68.38 334 LEU A CA 1
ATOM 2791 C C . LEU A 1 334 ? -32.971 -41.292 25.750 1.00 68.38 334 LEU A C 1
ATOM 2793 O O . LEU A 1 334 ? -31.927 -41.236 26.413 1.00 68.38 334 LEU A O 1
ATOM 2797 N N . VAL A 1 335 ? -34.158 -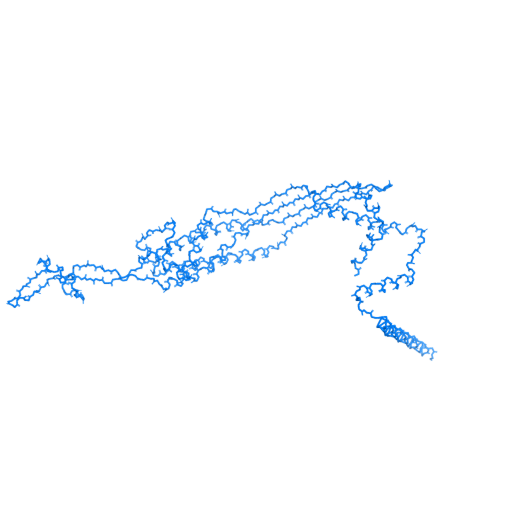40.951 26.260 1.00 71.00 335 VAL A N 1
ATOM 2798 C CA . VAL A 1 335 ? -34.342 -40.567 27.665 1.00 71.00 335 VAL A CA 1
ATOM 2799 C C . VAL A 1 335 ? -34.144 -41.778 28.575 1.00 71.00 335 VAL A C 1
ATOM 2801 O O . VAL A 1 335 ? -33.449 -41.651 29.583 1.00 71.00 335 VAL A O 1
ATOM 2804 N N . GLY A 1 336 ? -34.675 -42.948 28.208 1.00 71.06 336 GLY A N 1
ATOM 2805 C CA . GLY A 1 336 ? -34.487 -44.207 28.934 1.00 71.06 336 GLY A CA 1
ATOM 2806 C C . GLY A 1 336 ? -33.014 -44.603 29.038 1.00 71.06 336 GLY A C 1
ATOM 2807 O O . GLY A 1 336 ? -32.499 -44.793 30.140 1.00 71.06 336 GLY A O 1
ATOM 2808 N N . ASP A 1 337 ? -32.300 -44.591 27.913 1.00 71.06 337 ASP A N 1
ATOM 2809 C CA . ASP A 1 337 ? -30.883 -44.946 27.815 1.00 71.06 337 ASP A CA 1
ATOM 2810 C C . ASP A 1 337 ? -29.995 -44.041 28.680 1.00 71.06 337 ASP A C 1
ATOM 2812 O O . ASP A 1 337 ? -29.075 -44.480 29.381 1.00 71.06 337 ASP A O 1
ATOM 2816 N N . LYS A 1 338 ? -30.267 -42.731 28.647 1.00 65.75 338 LYS A N 1
ATOM 2817 C CA . LYS A 1 338 ? -29.567 -41.746 29.481 1.00 65.75 338 LYS A CA 1
ATOM 2818 C C . LYS A 1 338 ? -29.935 -41.901 30.953 1.00 65.75 338 LYS A C 1
ATOM 2820 O O . LYS A 1 338 ? -29.051 -41.763 31.802 1.00 65.75 338 LYS A O 1
ATOM 2825 N N . PHE A 1 339 ? -31.196 -42.188 31.262 1.00 68.94 339 PHE A N 1
ATOM 2826 C CA . PHE A 1 339 ? -31.669 -42.372 32.630 1.00 68.94 339 PHE A CA 1
ATOM 2827 C C . PHE A 1 339 ? -31.015 -43.590 33.288 1.00 68.94 339 PHE A C 1
ATOM 2829 O O . PHE A 1 339 ? -30.497 -43.472 34.401 1.00 68.94 339 PHE A O 1
ATOM 2836 N N . GLU A 1 340 ? -30.938 -44.723 32.587 1.00 67.44 340 GLU A N 1
ATOM 2837 C CA . GLU A 1 340 ? -30.247 -45.918 33.075 1.00 67.44 340 GLU A CA 1
ATOM 2838 C C . GLU A 1 340 ? -28.754 -45.665 33.295 1.00 67.44 340 GLU A C 1
ATOM 2840 O O . GLU A 1 340 ? -28.235 -45.952 34.376 1.00 67.44 340 GLU A O 1
ATOM 2845 N N . LYS A 1 341 ? -28.071 -45.023 32.337 1.00 68.38 341 LYS A N 1
ATOM 2846 C CA . LYS A 1 341 ? -26.644 -44.672 32.461 1.00 68.38 341 LYS A CA 1
ATOM 2847 C C . LYS A 1 341 ? -26.367 -43.740 33.646 1.00 68.38 341 LYS A C 1
ATOM 2849 O O . LYS A 1 341 ? -25.359 -43.901 34.337 1.00 68.38 341 LYS A O 1
ATOM 2854 N N . ILE A 1 342 ? -27.245 -42.772 33.915 1.00 62.66 342 ILE A N 1
ATOM 2855 C CA . ILE A 1 342 ? -27.098 -41.834 35.041 1.00 62.66 342 ILE A CA 1
ATOM 2856 C C . ILE A 1 342 ? -27.416 -42.515 36.378 1.00 62.66 342 ILE A C 1
ATOM 2858 O O . ILE A 1 342 ? -26.710 -42.286 37.364 1.00 62.66 342 ILE A O 1
ATOM 2862 N N . LYS A 1 343 ? -28.442 -43.370 36.423 1.00 67.44 343 LYS A N 1
ATOM 2863 C CA . LYS A 1 343 ? -28.805 -44.138 37.620 1.00 67.44 343 LYS A CA 1
ATOM 2864 C C . LYS A 1 343 ? -27.709 -45.139 37.986 1.00 67.44 343 LYS A C 1
ATOM 2866 O O . LYS A 1 343 ? -27.331 -45.209 39.153 1.00 67.44 343 LYS A O 1
ATOM 2871 N N . TYR A 1 344 ? -27.147 -45.828 36.993 1.00 63.56 344 TYR A N 1
ATOM 2872 C CA . TYR A 1 344 ? -26.005 -46.719 37.173 1.00 63.56 344 TYR A CA 1
ATOM 2873 C C . TYR A 1 344 ? -24.778 -45.953 37.674 1.00 63.56 344 TYR A C 1
ATOM 2875 O O . TYR A 1 344 ? -24.191 -46.340 38.679 1.00 63.56 344 TYR A O 1
ATOM 2883 N N . LYS A 1 345 ? -24.445 -44.801 37.067 1.00 58.94 345 LYS A N 1
ATOM 2884 C CA . LYS A 1 345 ? -23.353 -43.943 37.559 1.00 58.94 345 LYS A CA 1
ATOM 2885 C C . LYS A 1 345 ? -23.541 -43.547 39.019 1.00 58.94 345 LYS A C 1
ATOM 2887 O O . LYS A 1 345 ? -22.617 -43.739 39.793 1.00 58.94 345 LYS A O 1
ATOM 2892 N N . LYS A 1 346 ? -24.725 -43.059 39.410 1.00 57.94 346 LYS A N 1
ATOM 2893 C CA . LYS A 1 346 ? -25.010 -42.693 40.809 1.00 57.94 346 LYS A CA 1
ATOM 2894 C C . LYS A 1 346 ? -24.895 -43.878 41.768 1.00 57.94 346 LYS A C 1
ATOM 2896 O O . LYS A 1 346 ? -24.417 -43.689 42.880 1.00 57.94 346 LYS A O 1
ATOM 2901 N N . ALA A 1 347 ? -25.323 -45.071 41.355 1.00 59.75 347 ALA A N 1
ATOM 2902 C CA . ALA A 1 347 ? -25.191 -46.283 42.160 1.00 59.75 347 ALA A CA 1
ATOM 2903 C C . ALA A 1 347 ? -23.718 -46.677 42.364 1.00 59.75 347 ALA A C 1
ATOM 2905 O O . ALA A 1 347 ? -23.329 -46.981 43.488 1.00 59.75 347 ALA A O 1
ATOM 2906 N N . VAL A 1 348 ? -22.894 -46.587 41.313 1.00 60.22 348 VAL A N 1
ATOM 2907 C CA . VAL A 1 348 ? -21.443 -46.827 41.387 1.00 60.22 348 VAL A CA 1
ATOM 2908 C C . VAL A 1 348 ? -20.764 -45.803 42.299 1.00 60.22 348 VAL A C 1
ATOM 2910 O O . VAL A 1 348 ? -20.015 -46.194 43.186 1.00 60.22 348 VAL A O 1
ATOM 2913 N N . THR A 1 349 ? -21.097 -44.510 42.185 1.00 59.62 349 THR A N 1
ATOM 2914 C CA . THR A 1 349 ? -20.510 -43.477 43.063 1.00 59.62 349 THR A CA 1
ATOM 2915 C C . THR A 1 349 ? -20.887 -43.693 44.531 1.00 59.62 349 THR A C 1
ATOM 2917 O O . THR A 1 349 ? -20.078 -43.467 45.424 1.00 59.62 349 THR A O 1
ATOM 2920 N N . LEU A 1 350 ? -22.111 -44.159 44.805 1.00 61.19 350 LEU A N 1
ATOM 2921 C CA . LEU A 1 350 ? -22.551 -44.508 46.159 1.00 61.19 350 LEU A CA 1
ATOM 2922 C C . LEU A 1 350 ? -21.801 -45.723 46.713 1.00 61.19 350 LEU A C 1
ATOM 2924 O O . LEU A 1 350 ? -21.414 -45.703 47.877 1.00 61.19 350 LEU A O 1
ATOM 2928 N N . GLN A 1 351 ? -21.560 -46.746 45.890 1.00 66.38 351 GLN A N 1
ATOM 2929 C CA . GLN A 1 351 ? -20.767 -47.916 46.278 1.00 66.38 351 GLN A CA 1
ATOM 2930 C C . GLN A 1 351 ? -19.300 -47.561 46.542 1.00 66.38 351 GLN A C 1
ATOM 2932 O O . GLN A 1 351 ? -18.734 -48.038 47.521 1.00 66.38 351 GLN A O 1
ATOM 2937 N N . GLU A 1 352 ? -18.701 -46.691 45.728 1.00 63.81 352 GLU A N 1
ATOM 2938 C CA . GLU A 1 352 ? -17.336 -46.187 45.929 1.00 63.81 352 GLU A CA 1
ATOM 2939 C C . GLU A 1 352 ? -17.217 -45.400 47.240 1.00 63.81 352 GLU A C 1
ATOM 2941 O O . GLU A 1 352 ? -16.319 -45.655 48.041 1.00 63.81 352 GLU A O 1
ATOM 2946 N N . ILE A 1 353 ? -18.171 -44.504 47.517 1.00 58.22 353 ILE A N 1
ATOM 2947 C CA . ILE A 1 353 ? -18.227 -43.758 48.781 1.00 58.22 353 ILE A CA 1
ATOM 2948 C C . ILE A 1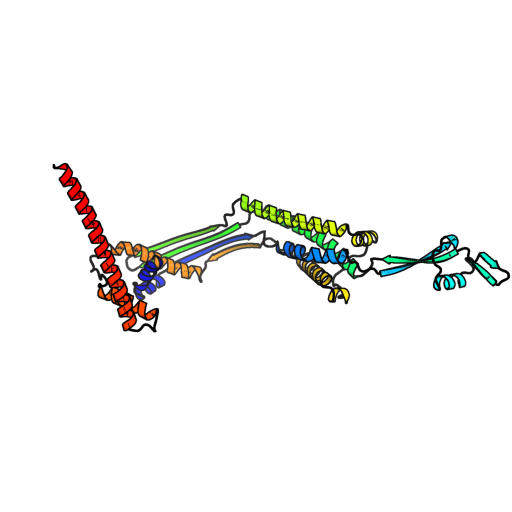 353 ? -18.385 -44.721 49.966 1.00 58.22 353 ILE A C 1
ATOM 2950 O O . ILE A 1 353 ? -17.700 -44.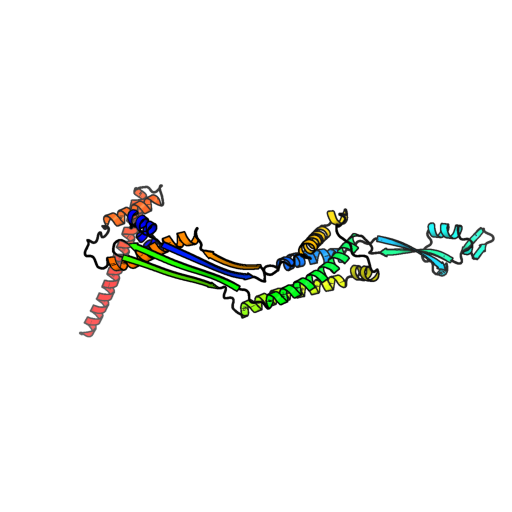582 50.978 1.00 58.22 353 ILE A O 1
ATOM 2954 N N . GLN A 1 354 ? -19.247 -45.731 49.843 1.00 67.81 354 GLN A N 1
ATOM 2955 C CA . GLN A 1 354 ? -19.484 -46.711 50.900 1.00 67.81 354 GLN A CA 1
ATOM 2956 C C . GLN A 1 354 ? -18.259 -47.606 51.150 1.00 67.81 354 GLN A C 1
ATOM 2958 O O . GLN A 1 354 ? -17.979 -47.939 52.301 1.00 67.81 354 GLN A O 1
ATOM 2963 N N . ALA A 1 355 ? -17.496 -47.947 50.107 1.00 69.25 355 ALA A N 1
ATOM 2964 C CA . ALA A 1 355 ? -16.237 -48.682 50.218 1.00 69.25 355 ALA A CA 1
ATOM 2965 C C . ALA A 1 355 ? -15.155 -47.859 50.935 1.00 69.25 355 ALA A C 1
ATOM 2967 O O . ALA A 1 355 ? -14.493 -48.382 51.829 1.00 69.25 355 ALA A O 1
ATOM 2968 N N . ILE A 1 356 ? -15.041 -46.566 50.615 1.00 67.75 356 ILE A N 1
ATOM 2969 C CA . ILE A 1 356 ? -14.125 -45.637 51.293 1.00 67.75 356 ILE A CA 1
ATOM 2970 C C . ILE A 1 356 ? -14.483 -45.522 52.780 1.00 67.75 356 ILE A C 1
ATOM 2972 O O . ILE A 1 356 ? -13.615 -45.653 53.640 1.00 67.75 356 ILE A O 1
ATOM 2976 N N . PHE A 1 357 ? -15.766 -45.344 53.109 1.00 66.56 357 PHE A N 1
ATOM 2977 C CA . PHE A 1 357 ? -16.201 -45.306 54.508 1.00 66.56 357 PHE A CA 1
ATOM 2978 C C . PHE A 1 357 ? -15.925 -46.618 55.243 1.00 66.56 357 PHE A C 1
ATOM 2980 O O . PHE A 1 357 ? -15.510 -46.588 56.398 1.00 66.56 357 PHE A O 1
ATOM 2987 N N . LYS A 1 358 ? -16.112 -47.765 54.585 1.00 74.25 358 LYS A N 1
ATOM 2988 C CA . LYS A 1 358 ? -15.831 -49.072 55.182 1.00 74.25 358 LYS A CA 1
ATOM 2989 C C . LYS A 1 358 ? -14.336 -49.267 55.445 1.00 74.25 358 LYS A C 1
ATOM 2991 O O . LYS A 1 358 ? -13.978 -49.717 56.523 1.00 74.25 358 LYS A O 1
ATOM 2996 N N . GLN A 1 359 ? -13.478 -48.827 54.525 1.00 76.69 359 GLN A N 1
ATOM 2997 C CA . GLN A 1 359 ? -12.025 -48.849 54.693 1.00 76.69 359 GLN A CA 1
ATOM 2998 C C . GLN A 1 359 ? -11.568 -47.980 55.876 1.00 76.69 359 GLN A C 1
ATOM 3000 O O . GLN A 1 359 ? -10.750 -48.422 56.678 1.00 76.69 359 GLN A O 1
ATOM 3005 N N . TYR A 1 360 ? -12.139 -46.782 56.035 1.00 72.81 360 TYR A N 1
ATOM 3006 C CA . TYR A 1 360 ? -11.846 -45.925 57.189 1.00 72.81 360 TYR A CA 1
ATOM 3007 C C . TYR A 1 360 ? -12.370 -46.497 58.512 1.00 72.81 360 TYR A C 1
ATOM 3009 O O . TYR A 1 360 ? -11.728 -46.328 59.548 1.00 72.81 360 TYR A O 1
ATOM 3017 N N . ILE A 1 361 ? -13.516 -47.183 58.495 1.00 73.50 361 ILE A N 1
ATOM 3018 C CA . ILE A 1 361 ? -14.041 -47.886 59.671 1.00 73.50 361 ILE A CA 1
ATOM 3019 C C . ILE A 1 361 ? -13.133 -49.068 60.034 1.00 73.50 361 ILE A C 1
ATOM 3021 O O . ILE A 1 361 ? -12.806 -49.230 61.206 1.00 73.50 361 ILE A O 1
ATOM 3025 N N . ASP A 1 362 ? -12.669 -49.848 59.059 1.00 75.44 362 ASP A N 1
ATOM 3026 C CA . ASP A 1 362 ? -11.769 -50.981 59.296 1.00 75.44 362 ASP A CA 1
ATOM 3027 C C . ASP A 1 362 ? -10.391 -50.519 59.815 1.00 75.44 362 ASP A C 1
ATOM 3029 O O . ASP A 1 362 ? -9.868 -51.103 60.766 1.00 75.44 362 ASP A O 1
ATOM 3033 N N . GLU A 1 363 ? -9.834 -49.421 59.285 1.00 75.25 363 GLU A N 1
ATOM 3034 C CA . GLU A 1 363 ? -8.621 -48.780 59.830 1.00 75.25 363 GLU A CA 1
ATOM 3035 C C . GLU A 1 363 ? -8.814 -48.276 61.266 1.00 75.25 363 GLU A C 1
ATOM 3037 O O . GLU A 1 363 ? -7.905 -48.366 62.095 1.00 75.25 363 GLU A O 1
ATOM 3042 N N . PHE A 1 364 ? -9.989 -47.727 61.579 1.00 70.19 364 PHE A N 1
ATOM 3043 C CA . PHE A 1 364 ? -10.313 -47.273 62.928 1.00 70.19 364 PHE A CA 1
ATOM 3044 C C . PHE A 1 364 ? -10.430 -48.452 63.903 1.00 70.19 364 PHE A C 1
ATOM 3046 O O . PHE A 1 364 ? -9.898 -48.389 65.010 1.00 70.19 364 PHE A O 1
ATOM 3053 N N . MET A 1 365 ? -11.050 -49.554 63.476 1.00 69.62 365 MET A N 1
ATOM 3054 C CA . MET A 1 365 ? -11.186 -50.773 64.279 1.00 69.62 365 MET A CA 1
ATOM 3055 C C . MET A 1 365 ? -9.841 -51.487 64.496 1.00 69.62 365 MET A C 1
ATOM 3057 O O . MET A 1 365 ? -9.601 -52.001 65.587 1.00 69.62 365 MET A O 1
ATOM 3061 N N . GLN A 1 366 ? -8.928 -51.459 63.517 1.00 69.56 366 GLN A N 1
ATOM 3062 C CA . GLN A 1 366 ? -7.559 -51.973 63.681 1.00 69.56 366 GLN A CA 1
ATOM 3063 C C . GLN A 1 366 ? -6.708 -51.153 64.657 1.00 69.56 366 GLN A C 1
ATOM 3065 O O . GLN A 1 366 ? -5.792 -51.701 65.251 1.00 69.56 366 GLN A O 1
ATOM 3070 N N . LYS A 1 367 ? -6.995 -49.860 64.848 1.00 67.88 367 LYS A N 1
ATOM 3071 C CA . LYS A 1 367 ? -6.312 -49.020 65.852 1.00 67.88 367 LYS A CA 1
ATOM 3072 C C . LYS A 1 367 ? -6.841 -49.204 67.278 1.00 67.88 367 LYS A C 1
ATOM 3074 O O . LYS A 1 367 ? -6.227 -48.702 68.215 1.00 67.88 367 LYS A O 1
ATOM 3079 N N . LEU A 1 368 ? -7.993 -49.857 67.433 1.00 59.75 368 LEU A N 1
ATOM 3080 C CA . LEU A 1 368 ? -8.641 -50.133 68.719 1.00 59.75 368 LEU A CA 1
ATOM 3081 C C . LEU A 1 368 ? -8.309 -51.523 69.284 1.00 59.75 368 LEU A C 1
ATOM 3083 O O . LEU A 1 368 ? -8.689 -51.808 70.419 1.00 59.75 368 LEU A O 1
ATOM 3087 N N . THR A 1 369 ? -7.620 -52.365 68.508 1.00 47.91 369 THR A N 1
ATOM 3088 C CA . THR A 1 369 ? -7.091 -53.675 68.927 1.00 47.91 369 THR A CA 1
ATOM 3089 C C . THR A 1 369 ? -5.582 -53.571 69.064 1.00 47.91 369 THR A C 1
ATOM 3091 O O . THR A 1 369 ? -5.038 -54.161 70.024 1.00 47.91 369 THR A O 1
#

Sequence (369 aa):
MKELELKKLYEETENSTVDYFMSKINSNAKINIDYENYLNDIEWIDVVELTLPYIDNILRSPNRFIVNEEEIVKIELARKITVDSIKHLSKHTNLIQEVDENDDVRPSKILNVYKEESFDTYENKLIYTLIHNLKMFCDKKRKLVEENLKRNMKDEKKLTYIATSKMKNEDVAINMSVTTALNMTEDEKQKKKREIISRIDKIEKKINELTFTDVYKELDKMNVRLIRPPIKKTNLILKNVNFQYATKLWDYIQEHLDNLDGPSTEHKEYIDEDIIKQISDETFFIDYLAINTLNKRKSDVTDQKMTKEEIVEYLLEKLINMNADLTLEQIKELVGDKFEKIKYKKAVTLQEIQAIFKQYIDEFMQKLT

Foldseek 3Di:
DVVVPLVCLVVVDPVVQVVQFLVFKDKWKKKWWWFWFLPPPLVLLVLLVVLLVLLVVCLVVADWDKDKDKDKAFPVPAPDQDPVQVVVCVVCVVQWDDQDPVRDTHGRITIHIDTDIDSPDLLLLLSLLLLVLVLVLLVVVVVSLVVSLVDDTWTKMKIWMWMWGDDPPDTAIDTDIDMDIPDDPPVNSVVVSVVSVVSSVVSNVSSVVSCPRPSNVRCVVVVDDHDDDDDDCDPCCVPDPSNVSSVVSVVVSVVCVPPPPHTPTDTDIDIDPPDVRVVVSVVSVSVVSVVCVVVVVPDPDDPPVVPPVNVVVVVVVVVCVVPVPDDPVNVCVVVVVVVVVVVVVVVVVVVVVVVVVVVVVVVVVVVVD

Secondary structure (DSSP, 8-state):
-THHHHHHHHHTS-HHHHHHHHHH-EEEEEEEEEEEE--STTHHHHHHHHHHHHHHHHHHS---EEEEEEEEEEGGG-----HHHHHHHHH-GGGEEEE-TTS-EEESEEEEEEEEEE---HHHHHHHHHHHHHHHHHHHHHHHHHHHHHSPPEEEEEEEEEEEEEETTEEEEEEEEEEEE----HHHHHHHHHHHHHHHHHHHHHHHHHHTSHHHHHHHHTTPPPPPSSPP--HHHHH-HHHHHHHHHHHHHHHHHH-----EEEEEEEEE-SHHHHHHHHHHHHHHHHHHHHHTTS---------HHHHHHHHHHHHHHH-TT--HHHHHHHHHHHHHHHHHHHHHHHHHHHHHHHHHHHHHHHT--

pLDDT: mean 75.66, std 11.77, range [37.88, 91.75]